Protein AF-A0A8A0RJR4-F1 (afdb_monomer)

Structure (mmCIF, N/CA/C/O backbone):
data_AF-A0A8A0RJR4-F1
#
_entry.id   AF-A0A8A0RJR4-F1
#
loop_
_atom_site.group_PDB
_atom_site.id
_atom_site.type_symbol
_atom_site.label_atom_id
_atom_site.label_alt_id
_atom_site.label_comp_id
_atom_site.label_asym_id
_atom_site.label_entity_id
_atom_site.label_seq_id
_atom_site.pdbx_PDB_ins_code
_atom_site.Cartn_x
_atom_site.Cartn_y
_atom_site.Cartn_z
_atom_site.occupancy
_atom_site.B_iso_or_equiv
_atom_site.auth_seq_id
_atom_site.auth_comp_id
_atom_site.auth_asym_id
_atom_site.auth_atom_id
_atom_site.pdbx_PDB_model_num
ATOM 1 N N . MET A 1 1 ? -10.366 -1.446 20.196 1.00 85.94 1 MET A N 1
ATOM 2 C CA . MET A 1 1 ? -10.455 0.026 20.303 1.00 85.94 1 MET A CA 1
ATOM 3 C C . MET A 1 1 ? -11.854 0.436 19.893 1.00 85.94 1 MET A C 1
ATOM 5 O O . MET A 1 1 ? -12.439 -0.265 19.073 1.00 85.94 1 MET A O 1
ATOM 9 N N . ASP A 1 2 ? -12.408 1.501 20.466 1.00 91.00 2 ASP A N 1
ATOM 10 C CA . ASP A 1 2 ? -13.622 2.090 19.891 1.00 91.00 2 ASP A CA 1
ATOM 11 C C . ASP A 1 2 ? -13.297 2.845 18.586 1.00 91.00 2 ASP A C 1
ATOM 13 O O . ASP A 1 2 ? -12.133 3.066 18.241 1.00 91.00 2 ASP A O 1
ATOM 17 N N . PHE A 1 3 ? -14.334 3.228 17.840 1.00 88.94 3 PHE A N 1
ATOM 18 C CA . PHE A 1 3 ? -14.175 3.889 16.543 1.00 88.94 3 PHE A CA 1
ATOM 19 C C . PHE A 1 3 ? -13.448 5.242 16.645 1.00 88.94 3 PHE A C 1
ATOM 21 O O . PHE A 1 3 ? -12.680 5.595 15.754 1.00 88.94 3 PHE A O 1
ATOM 28 N N . GLY A 1 4 ? -13.665 6.004 17.722 1.00 92.00 4 GLY A N 1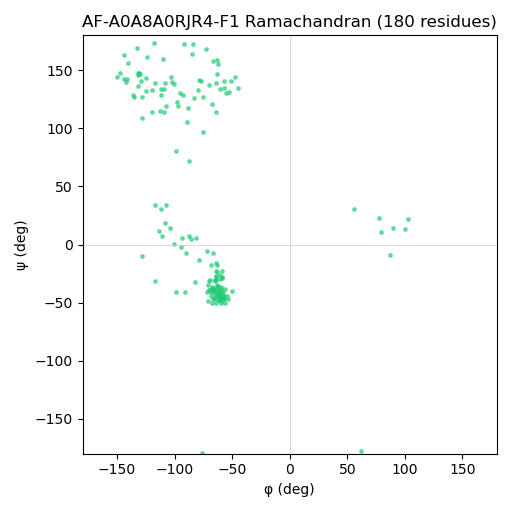
ATOM 29 C CA . GLY A 1 4 ? -13.006 7.297 17.927 1.00 92.00 4 GLY A CA 1
ATOM 30 C C . GLY A 1 4 ? -11.508 7.128 18.172 1.00 92.00 4 GLY A C 1
ATOM 31 O O . GLY A 1 4 ? -10.696 7.799 17.536 1.00 92.00 4 GLY A O 1
ATOM 32 N N . GLN A 1 5 ? -11.147 6.157 19.011 1.00 93.75 5 GLN A N 1
ATOM 33 C CA . GLN A 1 5 ? -9.762 5.769 19.261 1.00 93.75 5 GLN A CA 1
ATOM 34 C C . GLN A 1 5 ? -9.069 5.292 17.981 1.00 93.75 5 GLN A C 1
ATOM 36 O O . GLN A 1 5 ? -7.949 5.714 17.712 1.00 93.75 5 GLN A O 1
ATOM 41 N N . GLN A 1 6 ? -9.727 4.468 17.156 1.00 93.25 6 GLN A N 1
ATOM 42 C CA . GLN A 1 6 ? -9.162 4.026 15.873 1.00 93.25 6 GLN A CA 1
ATOM 43 C C . GLN A 1 6 ? -8.794 5.215 14.971 1.00 93.25 6 GLN A C 1
ATOM 45 O O . GLN A 1 6 ? -7.702 5.241 14.406 1.00 93.25 6 GLN A O 1
ATOM 50 N N . ILE A 1 7 ? -9.669 6.220 14.862 1.00 95.88 7 ILE A N 1
ATOM 51 C CA . ILE A 1 7 ? -9.397 7.426 14.066 1.00 95.88 7 ILE A CA 1
ATOM 52 C C . ILE A 1 7 ? -8.209 8.217 14.628 1.00 95.88 7 ILE A C 1
ATOM 54 O O . ILE A 1 7 ? -7.344 8.638 13.861 1.00 95.88 7 ILE A O 1
ATOM 58 N N . GLU A 1 8 ? -8.137 8.399 15.949 1.00 97.31 8 GLU A N 1
ATOM 59 C CA . GLU A 1 8 ? -7.028 9.112 16.596 1.00 97.31 8 GLU A CA 1
ATOM 60 C C . GLU A 1 8 ? -5.683 8.410 16.350 1.00 97.31 8 GLU A C 1
ATOM 62 O O . GLU A 1 8 ? -4.705 9.041 15.943 1.00 97.31 8 GLU A O 1
ATOM 67 N N . GLN A 1 9 ? -5.635 7.08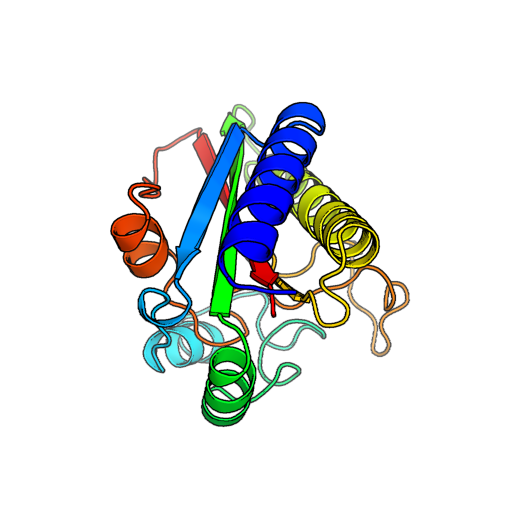8 16.543 1.00 97.88 9 GLN A N 1
ATOM 68 C CA . GLN A 1 9 ? -4.421 6.302 16.322 1.00 97.88 9 GLN A CA 1
ATOM 69 C C . GLN A 1 9 ? -4.021 6.274 14.843 1.00 97.88 9 GLN A C 1
ATOM 71 O O . GLN A 1 9 ? -2.838 6.376 14.517 1.00 97.88 9 GLN A O 1
ATOM 76 N N . ALA A 1 10 ? -4.992 6.209 13.928 1.00 97.88 10 ALA A N 1
ATOM 77 C CA . ALA A 1 10 ? -4.718 6.337 12.503 1.00 97.88 10 ALA A CA 1
ATOM 78 C C . ALA A 1 10 ? -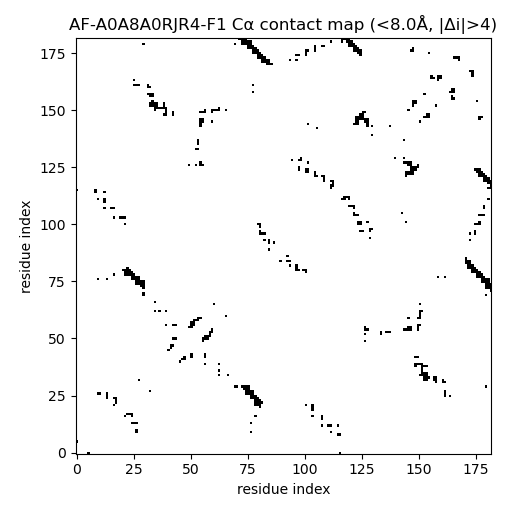4.144 7.722 12.148 1.00 97.88 10 ALA A C 1
ATOM 80 O O . ALA A 1 10 ? -3.267 7.812 11.289 1.00 97.88 10 ALA A O 1
ATOM 81 N N . GLY A 1 11 ? -4.574 8.786 12.837 1.00 98.25 11 GLY A N 1
ATOM 82 C CA . GLY A 1 11 ? -3.986 10.125 12.730 1.00 98.25 11 GLY A CA 1
ATOM 83 C C . GLY A 1 11 ? -2.501 10.145 13.102 1.00 98.25 11 GLY A C 1
ATOM 84 O O . GLY A 1 11 ? -1.675 10.563 12.293 1.00 98.25 11 GLY A O 1
ATOM 85 N N . LYS A 1 12 ? -2.143 9.582 14.262 1.00 98.56 12 LYS A N 1
ATOM 86 C CA . LYS A 1 12 ? -0.737 9.452 14.702 1.00 98.56 12 LYS A CA 1
ATOM 87 C C . LYS A 1 12 ? 0.108 8.640 13.722 1.00 98.56 12 LYS A C 1
ATOM 89 O O . LYS A 1 12 ? 1.276 8.941 13.489 1.00 98.56 12 LYS A O 1
ATOM 94 N N . LEU A 1 13 ? -0.477 7.603 13.122 1.00 98.75 13 LEU A N 1
ATOM 95 C CA . LEU A 1 13 ? 0.203 6.805 12.106 1.00 98.75 13 LEU A CA 1
ATOM 96 C C . LEU A 1 13 ? 0.451 7.599 10.814 1.00 98.75 13 LEU A C 1
ATOM 98 O O . LEU A 1 13 ? 1.511 7.458 10.207 1.00 98.75 13 LEU A O 1
ATOM 102 N N . ILE A 1 14 ? -0.495 8.444 10.395 1.00 98.81 14 ILE A N 1
ATOM 103 C CA . ILE A 1 14 ? -0.310 9.349 9.251 1.00 98.81 14 ILE A CA 1
ATOM 104 C C . ILE A 1 14 ? 0.844 10.318 9.522 1.00 98.81 14 ILE A C 1
ATOM 106 O O . ILE A 1 14 ? 1.723 10.444 8.671 1.00 98.81 14 ILE A O 1
ATOM 110 N N . GLU A 1 15 ? 0.872 10.952 10.697 1.00 98.75 15 GLU A N 1
ATOM 111 C CA . GLU A 1 15 ? 1.951 11.862 11.109 1.00 98.75 15 GLU A CA 1
ATOM 112 C C . GLU A 1 15 ? 3.313 11.163 11.044 1.00 98.75 15 GLU A C 1
ATOM 114 O O . GLU A 1 15 ? 4.211 11.622 10.336 1.00 98.75 15 GLU A O 1
ATOM 119 N N . PHE A 1 16 ? 3.418 9.978 11.651 1.00 98.81 16 PHE A N 1
ATOM 120 C CA . PHE A 1 16 ? 4.622 9.149 11.600 1.00 98.81 16 PHE A CA 1
ATOM 121 C C . PHE A 1 16 ? 5.083 8.855 10.162 1.00 98.81 16 PHE A C 1
ATOM 123 O O . PHE A 1 16 ? 6.268 8.950 9.847 1.00 98.81 16 PHE A O 1
ATOM 130 N N . LEU A 1 17 ? 4.168 8.499 9.253 1.00 98.81 17 LEU A N 1
ATOM 131 C CA . LEU A 1 17 ? 4.524 8.199 7.862 1.00 98.81 17 LEU A CA 1
ATOM 132 C C . LEU A 1 17 ? 5.057 9.430 7.119 1.00 98.81 17 LEU A C 1
ATOM 134 O O . LEU A 1 17 ? 5.996 9.303 6.327 1.00 98.81 17 LEU A O 1
ATOM 138 N N . ILE A 1 18 ? 4.474 10.606 7.366 1.00 98.75 18 ILE A N 1
ATOM 139 C CA . ILE A 1 18 ? 4.936 11.875 6.790 1.00 98.75 18 ILE A CA 1
ATOM 140 C C . ILE A 1 18 ? 6.329 12.227 7.322 1.00 98.75 18 ILE A C 1
ATOM 142 O O . ILE A 1 18 ? 7.219 12.516 6.522 1.00 98.75 18 ILE A O 1
ATOM 146 N N . GLU A 1 19 ? 6.556 12.118 8.633 1.00 98.50 19 GLU A N 1
ATOM 147 C CA . GLU A 1 19 ? 7.868 12.342 9.262 1.00 98.50 19 GLU A CA 1
ATOM 148 C C . GLU A 1 19 ? 8.945 11.394 8.721 1.00 98.50 19 GLU A C 1
ATOM 150 O O . GLU A 1 19 ? 10.076 11.799 8.453 1.00 98.50 19 GLU A O 1
ATOM 155 N N . MET A 1 20 ? 8.577 10.136 8.468 1.00 98.19 20 MET A N 1
ATOM 156 C CA . MET A 1 20 ? 9.454 9.137 7.854 1.00 98.19 20 MET A CA 1
ATOM 157 C C . MET A 1 20 ? 9.717 9.385 6.356 1.00 98.19 20 MET A C 1
ATOM 159 O O . MET A 1 20 ? 10.540 8.696 5.742 1.00 98.19 20 MET A O 1
ATOM 163 N N . GLY A 1 21 ? 9.054 10.374 5.752 1.00 97.88 21 GLY A N 1
ATOM 164 C CA . GLY A 1 21 ? 9.326 10.852 4.401 1.00 97.88 21 GLY A CA 1
ATOM 165 C C . GLY A 1 21 ? 8.343 10.382 3.330 1.00 97.88 21 GLY A C 1
ATOM 166 O O . GLY A 1 21 ? 8.715 10.383 2.147 1.00 97.88 21 GLY A O 1
ATOM 167 N N . ALA A 1 22 ? 7.124 9.978 3.704 1.00 98.50 22 ALA A N 1
ATOM 168 C CA . ALA A 1 22 ? 6.011 9.898 2.761 1.00 98.50 22 ALA A CA 1
ATOM 169 C C . ALA A 1 22 ? 5.676 11.304 2.236 1.00 98.50 22 ALA A C 1
ATOM 171 O O . ALA A 1 22 ? 5.668 12.278 2.981 1.00 98.50 22 ALA A O 1
ATOM 172 N N . TRP A 1 23 ? 5.384 11.423 0.941 1.00 98.38 23 TRP A N 1
ATOM 173 C CA . TRP A 1 23 ? 4.967 12.699 0.355 1.00 98.38 23 TRP A CA 1
ATOM 174 C C . TRP A 1 23 ? 3.553 13.077 0.801 1.00 98.38 23 TRP A C 1
ATOM 176 O O . TRP A 1 23 ? 3.269 14.239 1.078 1.00 98.38 23 TRP A O 1
ATOM 186 N N . ARG A 1 24 ? 2.660 12.086 0.846 1.00 98.06 24 ARG A N 1
ATOM 187 C CA . ARG A 1 24 ? 1.274 12.222 1.298 1.00 98.06 24 ARG A CA 1
ATOM 188 C C . ARG A 1 24 ? 0.844 10.923 1.962 1.00 98.06 24 ARG A C 1
ATOM 190 O O . ARG A 1 24 ? 1.246 9.852 1.511 1.00 98.06 24 ARG A O 1
ATOM 197 N N . ALA A 1 25 ? -0.018 11.021 2.961 1.00 98.56 25 ALA A N 1
ATOM 198 C CA . ALA A 1 25 ? -0.722 9.891 3.543 1.00 98.56 25 ALA A CA 1
ATOM 199 C C . ALA A 1 25 ? -2.137 10.331 3.939 1.00 98.56 25 ALA A C 1
ATOM 201 O O . ALA A 1 25 ? -2.329 11.472 4.361 1.00 98.56 25 ALA A O 1
ATOM 202 N N . LYS A 1 26 ? -3.136 9.464 3.755 1.00 98.44 26 LYS A N 1
ATOM 203 C CA . LYS A 1 26 ? -4.531 9.763 4.096 1.00 98.44 26 LYS A CA 1
ATOM 204 C C . LYS A 1 26 ? -5.288 8.504 4.486 1.00 98.44 26 LYS A C 1
ATOM 206 O O . LYS A 1 26 ? -5.094 7.437 3.905 1.00 98.44 26 LYS A O 1
ATOM 211 N N . LEU A 1 27 ? -6.192 8.672 5.443 1.00 98.31 27 LEU A N 1
ATOM 212 C CA . LEU A 1 27 ? -7.149 7.652 5.835 1.00 98.31 27 LEU A CA 1
ATOM 213 C C . LEU A 1 27 ? -8.196 7.435 4.731 1.00 98.31 27 LEU A C 1
ATOM 215 O O . LEU A 1 27 ? -8.736 8.392 4.175 1.00 98.31 27 LEU A O 1
ATOM 219 N N . ILE A 1 28 ? -8.523 6.177 4.465 1.00 98.25 28 ILE A N 1
ATOM 220 C CA . ILE A 1 28 ? -9.610 5.740 3.588 1.00 98.25 28 ILE A CA 1
ATOM 221 C C . ILE A 1 28 ? -10.437 4.673 4.321 1.00 98.25 28 ILE A C 1
ATOM 223 O O . ILE A 1 28 ? -9.897 3.880 5.093 1.00 98.25 28 ILE A O 1
ATOM 227 N N . LYS A 1 29 ? -11.754 4.630 4.097 1.00 97.62 29 LYS A N 1
ATOM 228 C CA . LYS A 1 29 ? -12.577 3.501 4.558 1.00 97.62 29 LYS A CA 1
ATOM 229 C C . LYS A 1 29 ? -12.404 2.334 3.596 1.00 97.62 29 LYS A C 1
ATOM 231 O O . LYS A 1 29 ? -12.396 2.530 2.385 1.00 97.62 29 LYS A O 1
ATOM 236 N N . THR A 1 30 ? -12.347 1.110 4.099 1.00 97.38 30 THR A N 1
ATOM 237 C CA . THR A 1 30 ? -12.112 -0.068 3.242 1.00 97.38 30 THR A CA 1
ATOM 238 C C . THR A 1 30 ? -13.181 -0.273 2.173 1.00 97.38 30 THR A C 1
ATOM 240 O O . THR A 1 30 ? -12.864 -0.716 1.075 1.00 97.38 30 THR A O 1
ATOM 243 N N . ARG A 1 31 ? -14.425 0.148 2.434 1.00 97.25 31 ARG A N 1
ATOM 244 C CA . ARG A 1 31 ? -15.517 0.165 1.442 1.00 97.25 31 ARG A CA 1
ATOM 245 C C . ARG A 1 31 ? -15.233 1.020 0.199 1.00 97.25 31 ARG A C 1
ATOM 247 O O . ARG A 1 31 ? -15.872 0.820 -0.827 1.00 97.25 31 ARG A O 1
ATOM 254 N N . ASP A 1 32 ? -14.320 1.984 0.310 1.00 98.31 32 ASP A N 1
ATOM 255 C CA . ASP A 1 32 ? -13.944 2.897 -0.770 1.00 98.31 32 ASP A CA 1
ATOM 256 C C . ASP A 1 32 ? -12.708 2.379 -1.547 1.00 98.31 32 ASP A C 1
ATOM 258 O O . ASP A 1 32 ? -12.304 2.989 -2.542 1.00 98.31 32 ASP A O 1
ATOM 262 N N . ILE A 1 33 ? -12.130 1.238 -1.136 1.00 98.62 33 ILE A N 1
ATOM 263 C CA . ILE A 1 33 ? -11.071 0.513 -1.852 1.00 98.62 33 ILE A CA 1
ATOM 264 C C . ILE A 1 33 ? -11.706 -0.379 -2.917 1.00 98.62 33 ILE A C 1
ATOM 266 O O . ILE A 1 33 ? -12.568 -1.209 -2.631 1.00 98.62 33 ILE A O 1
ATOM 270 N N . ILE A 1 34 ? -11.258 -0.227 -4.160 1.00 98.44 34 ILE A N 1
ATOM 271 C CA . ILE A 1 34 ? -11.840 -0.931 -5.300 1.00 98.44 34 ILE A CA 1
ATOM 272 C C . ILE A 1 34 ? -11.019 -2.172 -5.619 1.00 98.44 34 ILE A C 1
ATOM 274 O O . ILE A 1 34 ? -9.849 -2.061 -5.973 1.00 98.44 34 ILE A O 1
ATOM 278 N N . VAL A 1 35 ? -11.653 -3.342 -5.543 1.00 98.38 35 VAL A N 1
ATOM 279 C CA . VAL A 1 35 ? -11.073 -4.624 -5.965 1.00 98.38 35 VAL A CA 1
ATOM 280 C C . VAL A 1 35 ? -11.733 -5.076 -7.265 1.00 98.38 35 VAL A C 1
ATOM 282 O O . VAL A 1 35 ? -12.944 -5.308 -7.291 1.00 98.38 35 VAL A O 1
ATOM 285 N N . ASP A 1 36 ? -10.939 -5.226 -8.323 1.00 97.94 36 ASP A N 1
ATOM 286 C CA . ASP A 1 36 ? -11.399 -5.478 -9.689 1.00 97.94 36 ASP A CA 1
ATOM 287 C C . ASP A 1 36 ? -10.570 -6.584 -10.365 1.00 97.94 36 ASP A C 1
ATOM 289 O O . ASP A 1 36 ? -9.340 -6.536 -10.439 1.00 97.94 36 ASP A O 1
ATOM 293 N N . GLU A 1 37 ? -11.254 -7.594 -10.893 1.00 96.62 37 GLU A N 1
ATOM 294 C CA . GLU A 1 37 ? -10.668 -8.759 -11.555 1.00 96.62 37 GLU A CA 1
ATOM 295 C C . GLU A 1 37 ? -9.809 -8.383 -12.761 1.00 96.62 37 GLU A C 1
ATOM 297 O O . GLU A 1 37 ? -8.839 -9.082 -13.078 1.00 96.62 37 GLU A O 1
ATOM 302 N N . ARG A 1 38 ? -10.115 -7.254 -13.411 1.00 96.81 38 ARG A N 1
ATOM 303 C CA . ARG A 1 38 ? -9.357 -6.766 -14.566 1.00 96.81 38 ARG A CA 1
ATOM 304 C C . ARG A 1 38 ? -7.921 -6.416 -14.194 1.00 96.81 38 ARG A C 1
ATOM 306 O O . ARG A 1 38 ? -7.042 -6.571 -15.036 1.00 96.81 38 ARG A O 1
ATOM 313 N N . VAL A 1 39 ? -7.650 -6.042 -12.942 1.00 96.31 39 VAL A N 1
ATOM 314 C CA . VAL A 1 39 ? -6.281 -5.798 -12.457 1.00 96.31 39 VAL A CA 1
ATOM 315 C C . VAL A 1 39 ? -5.463 -7.089 -12.505 1.00 96.31 39 VAL A C 1
ATOM 317 O O . VAL A 1 39 ? -4.361 -7.121 -13.053 1.00 96.31 39 VAL A O 1
ATOM 320 N N . ARG A 1 40 ? -6.028 -8.202 -12.019 1.00 94.38 40 ARG A N 1
ATOM 321 C CA . ARG A 1 40 ? -5.367 -9.514 -12.096 1.00 94.38 40 ARG A CA 1
ATOM 322 C C . ARG A 1 40 ? -5.241 -9.996 -13.535 1.00 94.38 40 ARG A C 1
ATOM 324 O O . ARG A 1 40 ? -4.210 -10.572 -13.882 1.00 94.38 40 ARG A O 1
ATOM 331 N N . PHE A 1 41 ? -6.257 -9.750 -14.364 1.00 95.38 41 PHE A N 1
ATOM 332 C CA . PHE A 1 41 ? -6.194 -10.053 -15.791 1.00 95.38 41 PHE A CA 1
ATOM 333 C C . PHE A 1 41 ? -5.017 -9.329 -16.456 1.00 95.38 41 PHE A C 1
ATOM 335 O O . PHE A 1 41 ? -4.245 -9.973 -17.164 1.00 95.38 41 PHE A O 1
ATOM 342 N N . GLN A 1 42 ? -4.823 -8.038 -16.166 1.00 94.00 42 GLN A N 1
ATOM 343 C CA . GLN A 1 42 ? -3.693 -7.264 -16.680 1.00 94.00 42 GLN A CA 1
ATOM 344 C C . GLN A 1 42 ? -2.345 -7.821 -16.214 1.00 94.00 42 GLN A C 1
ATOM 346 O O . GLN A 1 42 ? -1.439 -7.982 -17.033 1.00 94.00 42 GLN A O 1
ATOM 351 N N . CYS A 1 43 ? -2.217 -8.179 -14.932 1.00 93.56 43 CYS A N 1
ATOM 352 C CA . CYS A 1 43 ? -1.001 -8.819 -14.428 1.00 93.56 43 CYS A CA 1
ATOM 353 C C . CYS A 1 43 ? -0.684 -10.125 -15.170 1.00 93.56 43 CYS A C 1
ATOM 355 O O . CYS A 1 43 ? 0.467 -10.353 -15.516 1.00 93.56 43 CYS A O 1
ATOM 357 N N . ALA A 1 44 ? -1.680 -10.980 -15.405 1.00 94.25 44 ALA A N 1
ATOM 358 C CA . ALA A 1 44 ? -1.462 -12.307 -15.981 1.00 94.25 44 ALA A CA 1
ATOM 359 C C . ALA A 1 44 ? -1.332 -12.313 -17.513 1.00 94.25 44 ALA A C 1
ATOM 361 O O . ALA A 1 44 ? -0.603 -13.138 -18.055 1.00 94.25 44 ALA A O 1
ATOM 362 N N . HIS A 1 45 ? -2.021 -11.409 -18.213 1.00 94.69 45 HIS A N 1
ATOM 363 C CA . HIS A 1 45 ? -2.212 -11.517 -19.664 1.00 94.69 45 HIS A CA 1
ATOM 364 C C . HIS A 1 45 ? -1.839 -10.255 -20.449 1.00 94.69 45 HIS A C 1
ATOM 366 O O . HIS A 1 45 ? -1.779 -10.304 -21.673 1.00 94.69 45 HIS A O 1
ATOM 372 N N . SER A 1 46 ? -1.568 -9.121 -19.793 1.00 92.69 46 SER A N 1
ATOM 373 C CA . SER A 1 46 ? -1.250 -7.850 -20.472 1.00 92.69 46 SER A CA 1
ATOM 374 C C . SER A 1 46 ? 0.227 -7.456 -20.361 1.00 92.69 46 SER A C 1
ATOM 376 O O . SER A 1 46 ? 0.557 -6.276 -20.298 1.00 92.69 46 SER A O 1
ATOM 378 N N . GLY A 1 47 ? 1.127 -8.446 -20.355 1.00 81.75 47 GLY A N 1
ATOM 379 C CA . GLY A 1 47 ? 2.570 -8.217 -20.504 1.00 81.75 47 GLY A CA 1
ATOM 380 C C . GLY A 1 47 ? 3.290 -7.705 -19.253 1.00 81.75 47 GLY A C 1
ATOM 381 O O . GLY A 1 47 ? 4.355 -7.094 -19.367 1.00 81.75 47 GLY A O 1
ATOM 382 N N . CYS A 1 48 ? 2.746 -7.935 -18.052 1.00 93.06 48 CYS A N 1
ATOM 383 C CA . CYS A 1 48 ? 3.461 -7.617 -16.817 1.00 93.06 48 CYS A CA 1
ATOM 384 C C . CYS A 1 48 ? 4.726 -8.480 -16.692 1.00 93.06 48 CYS A C 1
ATOM 386 O O . CYS A 1 48 ? 4.654 -9.693 -16.510 1.00 93.06 48 CYS A O 1
ATOM 388 N N . ARG A 1 49 ? 5.896 -7.836 -16.740 1.00 91.56 49 ARG A N 1
ATOM 389 C CA . ARG A 1 49 ? 7.211 -8.502 -16.677 1.00 91.56 49 ARG A CA 1
ATOM 390 C C . ARG A 1 49 ? 7.522 -9.140 -15.320 1.00 91.56 49 ARG A C 1
ATOM 392 O O . ARG A 1 49 ? 8.426 -9.959 -15.226 1.00 91.56 49 ARG A O 1
ATOM 399 N N . ASP A 1 50 ? 6.798 -8.740 -14.277 1.00 93.50 50 ASP A N 1
ATOM 400 C CA . ASP A 1 50 ? 7.012 -9.193 -12.901 1.00 93.50 50 ASP A CA 1
ATOM 401 C C . ASP A 1 50 ? 6.019 -10.292 -12.463 1.00 93.50 50 ASP A C 1
ATOM 403 O O . ASP A 1 50 ? 6.078 -10.756 -11.320 1.00 93.50 50 ASP A O 1
ATOM 407 N N . TYR A 1 51 ? 5.104 -10.715 -13.346 1.00 94.88 51 TYR A N 1
ATOM 408 C CA . TYR A 1 51 ? 4.200 -11.834 -13.078 1.00 94.88 51 TYR A CA 1
ATOM 409 C C . TYR A 1 51 ? 4.991 -13.108 -12.740 1.00 94.88 51 TYR A C 1
ATOM 411 O O . TYR A 1 51 ? 6.040 -13.376 -13.319 1.00 94.88 51 TYR A O 1
ATOM 419 N N . GLY A 1 52 ? 4.501 -13.894 -11.781 1.00 94.19 52 GLY A N 1
ATOM 420 C CA . GLY A 1 52 ? 5.149 -15.123 -11.319 1.00 94.19 52 GLY A CA 1
ATOM 421 C C . GLY A 1 52 ? 6.187 -14.935 -10.209 1.00 94.19 52 GLY A C 1
ATOM 422 O O . GLY A 1 52 ? 6.604 -15.924 -9.609 1.00 94.19 52 GLY A O 1
ATOM 423 N N . LYS A 1 53 ? 6.574 -13.699 -9.857 1.00 94.81 53 LYS A N 1
ATOM 424 C CA . LYS A 1 53 ? 7.419 -13.449 -8.672 1.00 94.81 53 LYS A CA 1
ATOM 425 C C . LYS A 1 53 ? 6.713 -13.868 -7.378 1.00 94.81 53 LYS A C 1
ATOM 427 O O . LYS A 1 53 ? 5.488 -13.919 -7.310 1.00 94.81 53 LYS A O 1
ATOM 432 N N . LEU A 1 54 ? 7.480 -14.107 -6.312 1.00 96.00 54 LEU A N 1
ATOM 433 C CA . LEU A 1 54 ? 6.953 -14.628 -5.039 1.00 96.00 54 LEU A CA 1
ATOM 434 C C . LEU A 1 54 ? 5.901 -13.735 -4.357 1.00 96.00 54 LEU A C 1
ATOM 436 O O . LEU A 1 54 ? 5.078 -14.243 -3.610 1.00 96.00 54 LEU A O 1
ATOM 440 N N . MET A 1 55 ? 5.930 -12.421 -4.600 1.00 96.38 55 MET A N 1
ATOM 441 C CA . MET A 1 55 ? 4.940 -11.456 -4.089 1.00 96.38 55 MET A CA 1
ATOM 442 C C . MET A 1 55 ? 4.006 -10.930 -5.189 1.00 96.38 55 MET A C 1
ATOM 444 O O . MET A 1 55 ? 3.370 -9.887 -5.038 1.00 96.38 55 MET A O 1
ATOM 448 N N . CYS A 1 56 ? 3.938 -11.643 -6.311 1.00 95.94 56 CYS A N 1
ATOM 449 C CA . CYS A 1 56 ? 3.076 -11.342 -7.442 1.00 95.94 56 CYS A CA 1
ATOM 450 C C . CYS A 1 56 ? 2.184 -12.554 -7.758 1.00 95.94 56 CYS A C 1
ATOM 452 O O . CYS A 1 56 ? 2.494 -13.680 -7.362 1.00 95.94 56 CYS A O 1
ATOM 454 N N . PRO A 1 57 ? 1.078 -12.354 -8.490 1.00 95.69 57 PRO A N 1
ATOM 455 C CA . PRO A 1 57 ? 0.262 -13.450 -8.998 1.00 95.69 57 PRO A CA 1
ATOM 456 C C . PRO A 1 57 ? 1.110 -14.492 -9.752 1.00 95.69 57 PRO A C 1
ATOM 458 O O . PRO A 1 57 ? 2.007 -14.078 -10.486 1.00 95.69 57 PRO A O 1
ATOM 461 N N . PRO A 1 58 ? 0.839 -15.806 -9.618 1.00 94.94 58 PRO A N 1
ATOM 462 C CA . PRO A 1 58 ? -0.224 -16.439 -8.828 1.00 94.94 58 PRO A CA 1
ATOM 463 C C . PRO A 1 58 ? 0.156 -16.731 -7.360 1.00 94.94 58 PRO A C 1
ATOM 465 O O . PRO A 1 58 ? -0.622 -17.358 -6.655 1.00 94.94 58 PRO A O 1
ATOM 468 N N . ASN A 1 59 ? 1.317 -16.273 -6.881 1.00 95.88 59 ASN A N 1
ATOM 469 C CA . ASN A 1 59 ? 1.837 -16.574 -5.536 1.00 95.88 59 ASN A CA 1
ATOM 470 C C . ASN A 1 59 ? 1.247 -15.693 -4.418 1.00 95.88 59 ASN A C 1
ATOM 472 O O . ASN A 1 59 ? 1.690 -15.746 -3.272 1.00 95.88 59 ASN A O 1
ATOM 476 N N . THR A 1 60 ? 0.266 -14.859 -4.749 1.00 95.81 60 THR A N 1
ATOM 477 C CA . THR A 1 60 ? -0.491 -14.015 -3.819 1.00 95.81 60 THR A CA 1
ATOM 478 C C . THR A 1 60 ? -1.922 -14.527 -3.690 1.00 95.81 60 THR A C 1
ATOM 480 O O . THR A 1 60 ? -2.389 -15.205 -4.613 1.00 95.81 60 THR A O 1
ATOM 483 N N . PRO A 1 61 ? -2.648 -14.175 -2.607 1.00 95.62 61 PRO A N 1
ATOM 484 C CA . PRO A 1 61 ? -4.038 -14.583 -2.427 1.00 95.62 61 PRO A CA 1
ATOM 485 C C . PRO A 1 61 ? -4.885 -14.357 -3.679 1.00 95.62 61 PRO A C 1
ATOM 487 O O . PRO A 1 61 ? -4.696 -13.376 -4.417 1.00 95.62 61 PRO A O 1
ATOM 490 N N . ALA A 1 62 ? -5.830 -15.264 -3.917 1.00 95.56 62 ALA A N 1
ATOM 491 C CA . ALA A 1 62 ? -6.823 -15.076 -4.966 1.00 95.56 62 ALA A CA 1
ATOM 492 C C . ALA A 1 62 ? -7.671 -13.830 -4.664 1.00 95.56 62 ALA A C 1
ATOM 494 O O . ALA A 1 62 ? -7.822 -13.432 -3.510 1.00 95.56 62 ALA A O 1
ATOM 495 N N . ILE A 1 63 ? -8.255 -13.209 -5.691 1.00 96.44 63 ILE A N 1
ATOM 496 C CA . ILE A 1 63 ? -9.030 -11.971 -5.506 1.00 96.44 63 ILE A CA 1
ATOM 497 C C . ILE A 1 63 ? -10.196 -12.180 -4.530 1.00 96.44 63 ILE A C 1
ATOM 499 O O . ILE A 1 63 ? -10.399 -11.366 -3.633 1.00 96.44 63 ILE A O 1
ATOM 503 N N . ASP A 1 64 ? -10.923 -13.292 -4.642 1.00 96.81 64 ASP A N 1
ATOM 504 C CA . ASP A 1 64 ? -12.056 -13.580 -3.754 1.00 96.81 64 ASP A CA 1
ATOM 505 C C . ASP A 1 64 ? -11.633 -13.883 -2.316 1.00 96.81 64 ASP A C 1
ATOM 507 O O . ASP A 1 64 ? -12.358 -13.576 -1.369 1.00 96.81 64 ASP A O 1
ATOM 511 N N . GLU A 1 65 ? -10.447 -14.460 -2.134 1.00 97.75 65 GLU A N 1
ATOM 512 C CA . GLU A 1 65 ? -9.847 -14.622 -0.813 1.00 97.75 65 GLU A CA 1
ATOM 513 C C . GLU A 1 65 ? -9.487 -13.253 -0.231 1.00 97.75 65 GLU A C 1
ATOM 515 O O . GLU A 1 65 ? -9.873 -12.933 0.895 1.00 97.75 65 GLU A O 1
ATOM 520 N N . PHE A 1 66 ? -8.839 -12.401 -1.028 1.00 97.88 66 PHE A N 1
ATOM 521 C CA . PHE A 1 66 ? -8.472 -11.062 -0.598 1.00 97.88 66 PHE A CA 1
ATOM 522 C C . PHE A 1 66 ? -9.693 -10.192 -0.276 1.00 97.88 66 PHE A C 1
ATOM 524 O O . PHE A 1 66 ? -9.660 -9.465 0.709 1.00 97.88 66 PHE A O 1
ATOM 531 N N . ARG A 1 67 ? -10.809 -10.305 -1.010 1.00 97.94 67 ARG A N 1
ATOM 532 C CA . ARG A 1 67 ? -12.066 -9.606 -0.672 1.00 97.94 67 ARG A CA 1
ATOM 533 C C . ARG A 1 67 ? -12.574 -9.957 0.725 1.00 97.94 67 ARG A C 1
ATOM 535 O O . ARG A 1 67 ? -13.016 -9.071 1.454 1.00 97.94 67 ARG A O 1
ATOM 542 N N . LYS A 1 68 ? -12.490 -11.233 1.118 1.00 98.00 68 LYS A N 1
ATOM 543 C CA . LYS A 1 68 ? -12.885 -11.684 2.464 1.00 98.00 68 LYS A CA 1
ATOM 544 C C . LYS A 1 68 ? -11.968 -11.103 3.533 1.00 98.00 68 LYS A C 1
ATOM 546 O O . LYS A 1 68 ? -12.460 -10.686 4.575 1.00 98.00 68 LYS A O 1
ATOM 551 N N . VAL A 1 69 ? -10.662 -11.074 3.264 1.00 97.50 69 VAL A N 1
ATOM 552 C CA . VAL A 1 69 ? -9.659 -10.476 4.154 1.00 97.50 69 VAL A CA 1
ATOM 553 C C . VAL A 1 69 ? -9.895 -8.971 4.285 1.00 97.50 69 VAL A C 1
ATOM 555 O O . VAL A 1 69 ? -10.043 -8.483 5.398 1.00 97.50 69 VAL A O 1
ATOM 558 N N . LEU A 1 70 ? -10.038 -8.251 3.169 1.00 98.25 70 LEU A N 1
ATOM 559 C CA . LEU A 1 70 ? -10.312 -6.813 3.131 1.00 98.25 70 LEU A CA 1
ATOM 560 C C . LEU A 1 70 ? -11.580 -6.445 3.916 1.00 98.25 70 LEU A C 1
ATOM 562 O O . LEU A 1 70 ? -11.587 -5.449 4.632 1.00 98.25 70 LEU A O 1
ATOM 566 N N . GLY A 1 71 ? -12.624 -7.277 3.845 1.00 97.62 71 GLY A N 1
ATOM 567 C CA . GLY A 1 71 ? -13.867 -7.095 4.601 1.00 97.62 71 GLY A CA 1
ATOM 568 C C . GLY A 1 71 ? -13.738 -7.247 6.123 1.00 97.62 71 GLY A C 1
ATOM 569 O O . GLY A 1 71 ? -14.706 -6.983 6.833 1.00 97.62 71 GLY A O 1
ATOM 570 N N . ARG A 1 72 ? -12.578 -7.675 6.640 1.00 97.38 72 ARG A N 1
ATOM 571 C CA . ARG A 1 72 ? -12.274 -7.699 8.083 1.00 97.38 72 ARG A CA 1
ATOM 572 C C . ARG A 1 72 ? -11.633 -6.412 8.592 1.00 97.38 72 ARG A C 1
ATOM 574 O O . ARG A 1 72 ? -11.491 -6.274 9.798 1.00 97.38 72 ARG A O 1
ATOM 581 N N . TYR A 1 73 ? -11.277 -5.496 7.697 1.00 97.56 73 TYR A N 1
ATOM 582 C CA . TYR A 1 73 ? -10.661 -4.222 8.038 1.00 97.56 73 TYR A CA 1
ATOM 583 C C . TYR A 1 73 ? -11.675 -3.084 7.953 1.00 97.56 73 TYR A C 1
ATOM 585 O O . TYR A 1 73 ? -12.521 -3.048 7.052 1.00 97.56 73 TYR A O 1
ATOM 593 N N . THR A 1 74 ? -11.554 -2.114 8.854 1.00 94.62 74 THR A N 1
ATOM 594 C CA . THR A 1 74 ? -12.441 -0.941 8.894 1.00 94.62 74 THR A CA 1
ATOM 595 C C . THR A 1 74 ? -11.873 0.207 8.059 1.00 94.62 74 THR A C 1
ATOM 597 O O . THR A 1 74 ? -12.592 0.882 7.309 1.00 94.62 74 THR A O 1
ATOM 600 N N . PHE A 1 75 ? -10.556 0.402 8.143 1.00 97.31 75 PHE A N 1
ATOM 601 C CA . PHE A 1 75 ? -9.848 1.496 7.490 1.00 97.31 75 PHE A CA 1
ATOM 602 C C . PHE A 1 75 ? -8.597 1.016 6.760 1.00 97.31 75 PHE A C 1
ATOM 604 O O . PHE A 1 75 ? -8.125 -0.106 6.926 1.00 97.31 75 PHE A O 1
ATOM 611 N N . GLY A 1 76 ? -8.028 1.911 5.967 1.00 98.38 76 GLY A N 1
ATOM 612 C CA . GLY A 1 76 ? -6.640 1.830 5.560 1.00 98.38 76 GLY A CA 1
ATOM 613 C C . GLY A 1 76 ? -6.019 3.216 5.454 1.00 98.38 76 GLY A C 1
ATOM 614 O O . GLY A 1 76 ? -6.722 4.222 5.385 1.00 98.38 76 GLY A O 1
ATOM 615 N N . ILE A 1 77 ? -4.695 3.276 5.426 1.00 98.75 77 ILE A N 1
ATOM 616 C CA . ILE A 1 77 ? -3.939 4.486 5.117 1.00 98.75 77 ILE A CA 1
ATOM 617 C C . ILE A 1 77 ? -3.304 4.305 3.751 1.00 98.75 77 ILE A C 1
ATOM 619 O O . ILE A 1 77 ? -2.424 3.461 3.575 1.00 98.75 77 ILE A O 1
ATOM 623 N N . ILE A 1 78 ? -3.741 5.111 2.788 1.00 98.69 78 ILE A N 1
ATOM 624 C CA . ILE A 1 78 ? -3.049 5.251 1.509 1.00 98.69 78 ILE A CA 1
ATOM 625 C C . ILE A 1 78 ? -1.882 6.197 1.734 1.00 98.69 78 ILE A C 1
ATOM 627 O O . ILE A 1 78 ? -2.052 7.267 2.313 1.00 98.69 78 ILE A O 1
ATOM 631 N N . LEU A 1 79 ? -0.706 5.819 1.253 1.00 98.75 79 LEU A N 1
ATOM 632 C CA . LEU A 1 79 ? 0.507 6.623 1.330 1.00 98.75 79 LEU A CA 1
ATOM 633 C C . LEU A 1 79 ? 1.193 6.673 -0.028 1.00 98.75 79 LEU A C 1
ATOM 635 O O . LEU A 1 79 ? 1.138 5.718 -0.801 1.00 98.75 79 LEU A O 1
ATOM 639 N N . GLN A 1 80 ? 1.840 7.796 -0.318 1.00 98.62 80 GLN A N 1
ATOM 640 C CA . GLN A 1 80 ? 2.509 8.035 -1.586 1.00 98.62 80 GLN A CA 1
ATOM 641 C C . GLN A 1 80 ? 3.941 8.505 -1.385 1.00 98.62 80 GLN A C 1
ATOM 643 O O . GLN A 1 80 ? 4.227 9.348 -0.535 1.00 98.62 80 GLN A O 1
ATOM 648 N N . VAL A 1 81 ? 4.830 8.008 -2.237 1.00 98.25 81 VAL A N 1
ATOM 649 C CA . VAL A 1 81 ? 6.180 8.533 -2.430 1.00 98.25 81 VAL A CA 1
ATOM 650 C C . VAL A 1 81 ? 6.249 9.135 -3.822 1.00 98.25 81 VAL A C 1
ATOM 652 O O . VAL A 1 81 ? 5.898 8.483 -4.802 1.00 98.25 81 VAL A O 1
ATOM 655 N N . LYS A 1 82 ? 6.713 10.381 -3.905 1.00 96.88 82 LYS A N 1
ATOM 656 C CA . LYS A 1 82 ? 6.908 11.099 -5.163 1.00 96.88 82 LYS A CA 1
ATOM 657 C C . LYS A 1 82 ? 8.395 11.248 -5.458 1.00 96.88 82 LYS A C 1
ATOM 659 O O . LYS A 1 82 ? 9.175 11.544 -4.553 1.00 96.88 82 LYS A O 1
ATOM 664 N N . GLY A 1 83 ? 8.754 11.068 -6.722 1.00 94.81 83 GLY A N 1
ATOM 665 C CA . GLY A 1 83 ? 10.121 11.167 -7.212 1.00 94.81 83 GLY A CA 1
ATOM 666 C C . GLY A 1 83 ? 10.213 11.852 -8.566 1.00 94.81 83 GLY A C 1
ATOM 667 O O . GLY A 1 83 ? 9.244 11.866 -9.329 1.00 94.81 83 GLY A O 1
ATOM 668 N N . GLU A 1 84 ? 11.380 12.417 -8.854 1.00 94.38 84 GLU A N 1
ATOM 669 C CA . GLU A 1 84 ? 11.737 12.925 -10.178 1.00 94.38 84 GLU A CA 1
ATOM 670 C C . GLU A 1 84 ? 12.661 11.916 -10.848 1.00 94.38 84 GLU A C 1
ATOM 672 O O . GLU A 1 84 ? 13.535 11.359 -10.192 1.00 94.38 84 GLU A O 1
ATOM 677 N N . ILE A 1 85 ? 12.457 11.696 -12.142 1.00 92.69 85 ILE A N 1
ATOM 678 C CA . ILE A 1 85 ? 13.285 10.822 -12.965 1.00 92.69 85 ILE A CA 1
ATOM 679 C C . ILE A 1 85 ? 14.014 11.705 -13.969 1.00 92.69 85 ILE A C 1
ATOM 681 O O . ILE A 1 85 ? 13.363 12.357 -14.792 1.00 92.69 85 ILE A O 1
ATOM 685 N N . LYS A 1 86 ? 15.342 11.767 -13.871 1.00 87.38 86 LYS A N 1
ATOM 686 C CA . LYS A 1 86 ? 16.172 12.687 -14.671 1.00 87.38 86 LYS A CA 1
ATOM 687 C C . LYS A 1 86 ? 17.137 11.965 -15.598 1.00 87.38 86 LYS A C 1
ATOM 689 O O . LYS A 1 86 ? 17.464 12.509 -16.650 1.00 87.38 86 LYS A O 1
ATOM 694 N N . GLY A 1 87 ? 17.608 10.788 -15.208 1.00 78.94 87 GLY A N 1
ATOM 695 C CA . GLY A 1 87 ? 18.564 10.010 -15.976 1.00 78.94 87 GLY A CA 1
ATOM 696 C C . GLY A 1 87 ? 17.921 9.158 -17.061 1.00 78.94 87 GLY A C 1
ATOM 697 O O . GLY A 1 87 ? 16.701 9.022 -17.178 1.00 78.94 87 GLY A O 1
ATOM 698 N N . GLU A 1 88 ? 18.795 8.571 -17.873 1.00 79.06 88 GLU A N 1
ATOM 699 C CA . GLU A 1 88 ? 18.416 7.664 -18.957 1.00 79.06 88 GLU A CA 1
ATOM 700 C C . GLU A 1 88 ? 17.880 6.326 -18.415 1.00 79.06 88 GLU A C 1
ATOM 702 O O . GLU A 1 88 ? 16.965 5.737 -18.997 1.00 79.06 88 GLU A O 1
ATOM 707 N N . ASP A 1 89 ? 18.383 5.879 -17.256 1.00 87.31 89 ASP A N 1
ATOM 708 C CA . A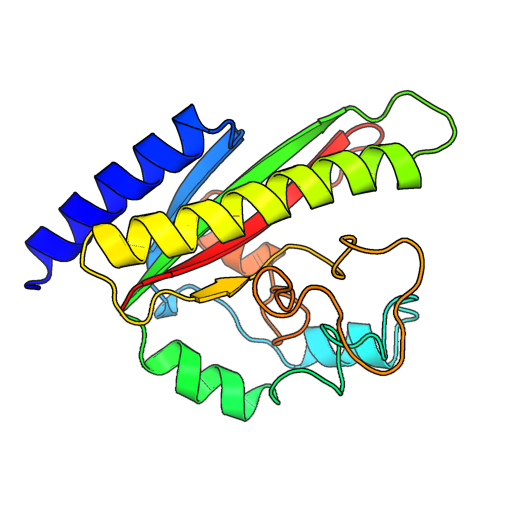SP A 1 89 ? 17.922 4.672 -16.560 1.00 87.31 89 ASP A CA 1
ATOM 709 C C . ASP A 1 89 ? 16.740 4.974 -15.626 1.00 87.31 89 ASP A C 1
ATOM 711 O O . ASP A 1 89 ? 16.828 4.975 -14.393 1.00 87.31 89 ASP A O 1
ATOM 715 N N . TRP A 1 90 ? 15.590 5.224 -16.252 1.00 88.69 90 TRP A N 1
ATOM 716 C CA . TRP A 1 90 ? 14.346 5.524 -15.546 1.00 88.69 90 TRP A CA 1
ATOM 717 C C . TRP A 1 90 ? 13.902 4.403 -14.596 1.00 88.69 90 TRP A C 1
ATOM 719 O O . TRP A 1 90 ? 13.221 4.675 -13.605 1.00 88.69 90 TRP A O 1
ATOM 729 N N . GLN A 1 91 ? 14.251 3.146 -14.898 1.00 89.44 91 GLN A N 1
ATOM 730 C CA . GLN A 1 91 ? 13.812 1.984 -14.123 1.00 89.44 91 GLN A CA 1
ATOM 731 C C . GLN A 1 91 ? 14.513 1.962 -12.777 1.00 89.44 91 GLN A C 1
ATOM 733 O O . GLN A 1 91 ? 13.848 1.875 -11.748 1.00 89.44 91 GLN A O 1
ATOM 738 N N . LYS A 1 92 ? 15.838 2.120 -12.778 1.00 90.81 92 LYS A N 1
ATOM 739 C CA . LYS A 1 92 ? 16.625 2.151 -11.549 1.00 90.81 92 LYS A CA 1
ATOM 740 C C . LYS A 1 92 ? 16.227 3.315 -10.648 1.00 90.81 92 LYS A C 1
ATOM 742 O O . LYS A 1 92 ? 16.060 3.121 -9.446 1.00 90.81 92 LYS A O 1
ATOM 747 N N . GLU A 1 93 ? 16.027 4.506 -11.213 1.00 93.31 93 GLU A N 1
ATOM 748 C CA . GLU A 1 93 ? 15.554 5.662 -10.442 1.00 93.31 93 GLU A CA 1
ATOM 749 C C . GLU A 1 93 ? 14.159 5.428 -9.856 1.00 93.31 93 GLU A C 1
ATOM 751 O O . GLU A 1 93 ? 13.932 5.683 -8.672 1.00 93.31 93 GLU A O 1
ATOM 756 N N . SER A 1 94 ? 13.239 4.871 -10.645 1.00 94.06 94 SER A N 1
ATOM 757 C CA . SER A 1 94 ? 11.896 4.528 -10.178 1.00 94.06 94 SER A CA 1
ATOM 758 C C . SER A 1 94 ? 11.922 3.486 -9.053 1.00 94.06 94 SER A C 1
ATOM 760 O O . SER A 1 94 ? 11.241 3.660 -8.039 1.00 94.06 94 SER A O 1
ATOM 762 N N . ASP A 1 95 ? 12.752 2.449 -9.184 1.00 95.25 95 ASP A N 1
ATOM 763 C CA . ASP A 1 95 ? 12.889 1.369 -8.204 1.00 95.25 95 ASP A CA 1
ATOM 764 C C . ASP A 1 95 ? 13.447 1.870 -6.861 1.00 95.25 95 ASP A C 1
ATOM 766 O O . ASP A 1 95 ? 13.051 1.363 -5.809 1.00 95.25 95 ASP A O 1
ATOM 770 N N . MET A 1 96 ? 14.283 2.917 -6.850 1.00 96.12 96 MET A N 1
ATOM 771 C CA . MET A 1 96 ? 14.705 3.563 -5.597 1.00 96.12 96 MET A CA 1
ATOM 772 C C . MET A 1 96 ? 13.514 4.150 -4.826 1.00 96.12 96 MET A C 1
ATOM 774 O O . MET A 1 96 ? 13.411 3.983 -3.607 1.00 96.12 96 MET A O 1
ATOM 778 N N . TYR A 1 97 ? 12.580 4.806 -5.520 1.00 97.38 97 TYR A N 1
ATOM 779 C CA . TYR A 1 97 ? 11.366 5.333 -4.893 1.00 97.38 97 TYR A CA 1
ATOM 780 C C . TYR A 1 97 ? 10.395 4.217 -4.483 1.00 97.38 97 TYR A C 1
ATOM 782 O O . TYR A 1 97 ? 9.768 4.324 -3.425 1.00 97.38 97 TYR A O 1
ATOM 790 N N . ALA A 1 98 ? 10.320 3.127 -5.253 1.00 97.25 98 ALA A N 1
ATOM 791 C CA . ALA A 1 98 ? 9.562 1.933 -4.878 1.00 97.25 98 ALA A CA 1
ATOM 792 C C . ALA A 1 98 ? 10.105 1.301 -3.585 1.00 97.25 98 ALA A C 1
ATOM 794 O O . ALA A 1 98 ? 9.336 0.953 -2.689 1.00 97.25 98 ALA A O 1
ATOM 795 N N . LEU A 1 99 ? 11.431 1.207 -3.441 1.00 98.06 99 LEU A N 1
ATOM 796 C CA . LEU A 1 99 ? 12.088 0.723 -2.225 1.00 98.06 99 LEU A CA 1
ATOM 797 C C . LEU A 1 99 ? 11.843 1.643 -1.025 1.00 98.06 99 LEU A C 1
ATOM 799 O O . LEU A 1 99 ? 11.606 1.149 0.079 1.00 98.06 99 LEU A O 1
ATOM 803 N N . LYS A 1 100 ? 11.836 2.967 -1.231 1.00 98.38 100 LYS A N 1
ATOM 804 C CA . LYS A 1 100 ? 11.461 3.927 -0.181 1.00 98.38 100 LYS A CA 1
ATOM 805 C C . LYS A 1 100 ? 10.018 3.712 0.278 1.00 98.38 100 LYS A C 1
ATOM 807 O O . LYS A 1 100 ? 9.770 3.645 1.480 1.00 98.38 100 LYS A O 1
ATOM 812 N N . LEU A 1 101 ? 9.076 3.565 -0.657 1.00 98.69 101 LEU A N 1
ATOM 813 C CA . LEU A 1 101 ? 7.687 3.237 -0.326 1.00 98.69 101 LEU A CA 1
ATOM 814 C C . LEU A 1 101 ? 7.606 1.917 0.449 1.00 98.69 101 LEU A C 1
ATOM 816 O O . LEU A 1 101 ? 6.915 1.834 1.459 1.00 98.69 101 LEU A O 1
ATOM 820 N N . HIS A 1 102 ? 8.321 0.894 -0.010 1.00 98.38 102 HIS A N 1
ATOM 821 C CA . HIS A 1 102 ? 8.332 -0.412 0.629 1.00 98.38 102 HIS A CA 1
ATOM 822 C C . HIS A 1 102 ? 8.823 -0.332 2.084 1.00 98.38 102 HIS A C 1
ATOM 824 O O . HIS A 1 102 ? 8.265 -0.992 2.963 1.00 98.38 102 HIS A O 1
ATOM 830 N N . ASP A 1 103 ? 9.858 0.461 2.363 1.00 98.50 103 ASP A N 1
ATOM 831 C CA . ASP A 1 103 ? 10.341 0.660 3.731 1.00 98.50 103 ASP A CA 1
ATOM 832 C C . ASP A 1 103 ? 9.320 1.408 4.602 1.00 98.50 103 ASP A C 1
ATOM 834 O O . ASP A 1 103 ? 9.096 1.019 5.748 1.00 98.50 103 ASP A O 1
ATOM 838 N N . LEU A 1 104 ? 8.643 2.419 4.044 1.00 98.75 104 LEU A N 1
ATOM 839 C CA . LEU A 1 104 ? 7.565 3.144 4.725 1.00 98.75 104 LEU A CA 1
ATOM 840 C C . LEU A 1 104 ? 6.387 2.236 5.077 1.00 98.75 104 LEU A C 1
ATOM 842 O O . LEU A 1 104 ? 5.918 2.278 6.209 1.00 98.75 104 LEU A O 1
ATOM 846 N N . VAL A 1 105 ? 5.944 1.385 4.147 1.00 98.81 105 VAL A N 1
ATOM 847 C CA . VAL A 1 105 ? 4.881 0.398 4.400 1.00 98.81 105 VAL A CA 1
ATOM 848 C C . VAL A 1 105 ? 5.292 -0.541 5.534 1.00 98.81 105 VAL A C 1
ATOM 850 O O . VAL A 1 105 ? 4.549 -0.698 6.497 1.00 98.81 105 VAL A O 1
ATOM 853 N N . TYR A 1 106 ? 6.506 -1.096 5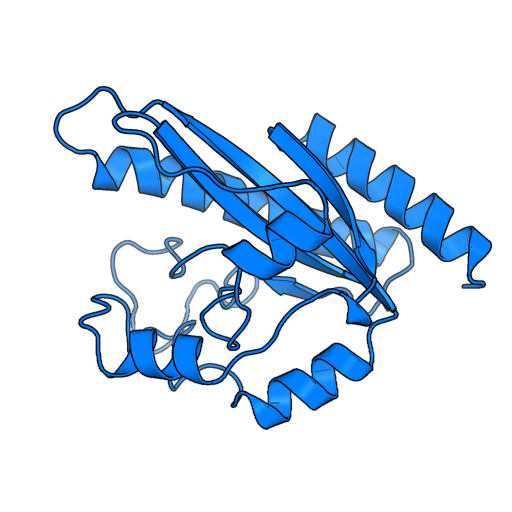.472 1.00 98.50 106 TYR A N 1
ATOM 854 C CA . TYR A 1 106 ? 7.009 -2.023 6.489 1.00 98.50 106 TYR A CA 1
ATOM 855 C C . TYR A 1 106 ? 7.102 -1.391 7.887 1.00 98.50 106 TYR A C 1
ATOM 857 O O . TYR A 1 106 ? 6.728 -2.010 8.885 1.00 98.50 106 TYR A O 1
ATOM 865 N N . ARG A 1 107 ? 7.615 -0.159 7.985 1.00 98.50 107 ARG A N 1
ATOM 866 C CA . ARG A 1 107 ? 7.684 0.565 9.264 1.00 98.50 107 ARG A CA 1
ATOM 867 C C . ARG A 1 107 ? 6.300 0.983 9.746 1.00 98.50 107 ARG A C 1
ATOM 869 O O . ARG A 1 107 ? 6.026 0.879 10.936 1.00 98.50 107 ARG A O 1
ATOM 876 N N . GLY A 1 108 ? 5.440 1.413 8.829 1.00 98.62 108 GLY A N 1
ATOM 877 C CA . GLY A 1 108 ? 4.067 1.800 9.114 1.00 98.62 108 GLY A CA 1
ATOM 878 C C . GLY A 1 108 ? 3.241 0.647 9.675 1.00 98.62 108 GLY A C 1
ATOM 879 O O . GLY A 1 108 ? 2.542 0.852 10.654 1.00 98.62 108 GLY A O 1
ATOM 880 N N . GLU A 1 109 ? 3.376 -0.574 9.149 1.00 97.88 109 GLU A N 1
ATOM 881 C CA . GLU A 1 109 ? 2.745 -1.768 9.737 1.00 97.88 109 GLU A CA 1
ATOM 882 C C . GLU A 1 109 ? 3.186 -2.000 11.188 1.00 97.88 109 GLU A C 1
ATOM 884 O O . GLU A 1 109 ? 2.357 -2.235 12.063 1.00 97.88 109 GLU A O 1
ATOM 889 N N . LYS A 1 110 ? 4.493 -1.904 11.470 1.00 98.12 110 LYS A N 1
ATOM 890 C CA . LYS A 1 110 ? 5.007 -2.055 12.842 1.00 98.12 110 LYS A CA 1
ATOM 891 C C . LYS A 1 110 ? 4.478 -0.971 13.773 1.00 98.12 110 LYS A C 1
ATOM 893 O O . LYS A 1 110 ? 4.149 -1.262 14.920 1.00 98.12 110 LYS A O 1
ATOM 898 N N . GLN A 1 111 ? 4.410 0.263 13.283 1.00 98.62 111 GLN A N 1
ATOM 899 C CA . GLN A 1 111 ? 3.876 1.374 14.054 1.00 98.62 111 GLN A CA 1
ATOM 900 C C . GLN A 1 111 ? 2.370 1.213 14.279 1.00 98.62 111 GLN A C 1
ATOM 902 O O . GLN A 1 111 ? 1.905 1.421 15.391 1.00 98.62 111 GLN A O 1
ATOM 907 N N . ALA A 1 112 ? 1.614 0.771 13.274 1.00 98.44 112 ALA A N 1
ATOM 908 C CA . ALA A 1 112 ? 0.196 0.450 13.406 1.00 98.44 112 ALA A CA 1
ATOM 909 C C . ALA A 1 112 ? -0.035 -0.606 14.496 1.00 98.44 112 ALA A C 1
ATOM 911 O O . ALA A 1 112 ? -0.875 -0.410 15.373 1.00 98.44 112 ALA A O 1
ATOM 912 N N . PHE A 1 113 ? 0.773 -1.670 14.504 1.00 97.69 113 PHE A N 1
ATOM 913 C CA . PHE A 1 113 ? 0.742 -2.680 15.559 1.00 97.69 113 PHE A CA 1
ATOM 914 C C . PHE A 1 113 ? 0.982 -2.064 16.946 1.00 97.69 113 PHE A C 1
ATOM 916 O O . PHE A 1 113 ? 0.217 -2.313 17.876 1.00 97.69 113 PHE A O 1
ATOM 923 N N . ALA A 1 114 ? 2.001 -1.208 17.084 1.00 98.06 114 ALA A N 1
ATOM 924 C CA . ALA A 1 114 ? 2.300 -0.515 18.340 1.00 98.06 114 ALA A CA 1
ATOM 925 C C . ALA A 1 114 ? 1.186 0.453 18.784 1.00 98.06 114 ALA A C 1
ATOM 927 O O . ALA A 1 114 ? 1.009 0.677 19.980 1.00 98.06 114 ALA A O 1
ATOM 928 N N . LEU A 1 115 ? 0.419 0.995 17.836 1.00 97.81 115 LEU A N 1
ATOM 929 C CA . LEU A 1 115 ? -0.733 1.870 18.074 1.00 97.81 115 LEU A CA 1
ATOM 930 C C . LEU A 1 115 ? -2.042 1.097 18.323 1.00 97.81 115 LEU A C 1
ATOM 932 O O . LEU A 1 115 ? -3.091 1.717 18.486 1.00 97.81 115 LEU A O 1
ATOM 936 N N . GLY A 1 116 ? -1.988 -0.237 18.390 1.00 96.69 116 GLY A N 1
ATOM 937 C CA . GLY A 1 116 ? -3.121 -1.077 18.776 1.00 96.69 116 GLY A CA 1
ATOM 938 C C . GLY A 1 116 ? -3.884 -1.728 17.624 1.00 96.69 116 GLY A C 1
ATOM 939 O O . GLY A 1 116 ? -4.967 -2.247 17.879 1.00 96.69 116 GLY A O 1
ATOM 940 N N . PHE A 1 117 ? -3.341 -1.733 16.401 1.00 97.69 117 PHE A N 1
ATOM 941 C CA . PHE A 1 117 ? -3.882 -2.459 15.241 1.00 97.69 117 PHE A CA 1
ATOM 942 C C . PHE A 1 117 ? -3.133 -3.790 15.035 1.00 97.69 117 PHE A C 1
ATOM 944 O O . PHE A 1 117 ? -2.194 -3.857 14.232 1.00 97.69 117 PHE A O 1
ATOM 951 N N . PRO A 1 118 ? -3.459 -4.855 15.792 1.00 96.25 118 PRO A N 1
ATOM 952 C CA . PRO A 1 118 ? -2.687 -6.096 15.800 1.00 96.25 118 PRO A CA 1
ATOM 953 C C . PRO A 1 118 ? -2.680 -6.829 14.456 1.00 96.25 118 PRO A C 1
ATOM 955 O O . PRO A 1 118 ? -1.762 -7.609 14.203 1.00 96.25 118 PRO A O 1
ATOM 958 N N . PHE A 1 119 ? -3.679 -6.590 13.601 1.00 97.06 119 PHE A N 1
ATOM 959 C CA . PHE A 1 119 ? -3.797 -7.227 12.290 1.00 97.06 119 PHE A CA 1
ATOM 960 C C . PHE A 1 119 ? -3.419 -6.298 11.139 1.00 97.06 119 PHE A C 1
ATOM 962 O O . PHE A 1 119 ? -3.703 -6.627 9.983 1.00 97.06 119 PHE A O 1
ATOM 969 N N . ALA A 1 120 ? -2.771 -5.163 11.425 1.00 97.94 120 ALA A N 1
ATOM 970 C CA . ALA A 1 120 ? -2.350 -4.227 10.397 1.00 97.94 120 ALA A CA 1
ATOM 971 C C . ALA A 1 120 ? -1.535 -4.923 9.295 1.00 97.94 120 ALA A C 1
ATOM 973 O O . ALA A 1 120 ? -0.605 -5.683 9.575 1.00 97.94 120 ALA A O 1
ATOM 974 N N . ALA A 1 121 ? -1.894 -4.657 8.038 1.00 98.00 121 ALA A N 1
ATOM 975 C CA . ALA A 1 121 ? -1.316 -5.338 6.883 1.00 98.00 121 ALA A CA 1
ATOM 976 C C . ALA A 1 121 ? -0.979 -4.357 5.759 1.00 98.00 121 ALA A C 1
ATOM 978 O O . ALA A 1 121 ? -1.807 -3.557 5.329 1.00 98.00 121 ALA A O 1
ATOM 979 N N . GLY A 1 122 ? 0.250 -4.435 5.271 1.00 98.25 122 GLY A N 1
ATOM 980 C CA . GLY A 1 122 ? 0.835 -3.534 4.295 1.00 98.25 122 GLY A CA 1
ATOM 981 C C . GLY A 1 122 ? 0.842 -4.112 2.886 1.00 98.25 122 GLY A C 1
ATOM 982 O O . GLY A 1 122 ? 1.191 -5.271 2.665 1.00 98.25 122 GLY A O 1
ATOM 983 N N . LEU A 1 123 ? 0.521 -3.261 1.918 1.00 98.69 123 LEU A N 1
ATOM 984 C CA . LEU A 1 123 ? 0.602 -3.516 0.487 1.00 98.69 123 LEU A CA 1
ATOM 985 C C . LEU A 1 123 ? 1.460 -2.428 -0.161 1.00 98.69 123 LEU A C 1
ATOM 987 O O . LEU A 1 123 ? 1.273 -1.234 0.085 1.00 98.69 123 LEU A O 1
ATOM 991 N N . ILE A 1 124 ? 2.408 -2.840 -0.994 1.00 98.50 124 ILE A N 1
ATOM 992 C CA . ILE A 1 124 ? 3.297 -1.929 -1.735 1.00 98.50 124 ILE A CA 1
ATOM 993 C C . ILE A 1 124 ? 2.721 -1.593 -3.117 1.00 98.50 124 ILE A C 1
ATOM 995 O O . ILE A 1 124 ? 1.738 -2.191 -3.537 1.00 98.50 124 ILE A O 1
ATOM 999 N N . GLY A 1 125 ? 3.336 -0.665 -3.847 1.00 95.88 125 GLY A N 1
ATOM 1000 C CA . GLY A 1 125 ? 3.017 -0.417 -5.256 1.00 95.88 125 GLY A CA 1
ATOM 1001 C C . GLY A 1 125 ? 3.969 -1.182 -6.169 1.00 95.88 125 GLY A C 1
ATOM 1002 O O . GLY A 1 125 ? 5.183 -1.095 -5.981 1.00 95.88 125 GLY A O 1
ATOM 1003 N N . GLY A 1 126 ? 3.434 -1.915 -7.150 1.00 94.62 126 GLY A N 1
ATOM 1004 C CA . GLY A 1 126 ? 4.225 -2.755 -8.055 1.00 94.62 126 GLY A CA 1
ATOM 1005 C C . GLY A 1 126 ? 4.995 -3.895 -7.369 1.00 94.62 126 GLY A C 1
ATOM 1006 O O . GLY A 1 126 ? 4.885 -4.137 -6.169 1.00 94.62 126 GLY A O 1
ATOM 1007 N N . SER A 1 127 ? 5.773 -4.653 -8.147 1.00 94.88 127 SER A N 1
ATOM 1008 C CA . SER A 1 127 ? 6.454 -5.855 -7.645 1.00 94.88 127 SER A CA 1
ATOM 1009 C C . SER A 1 127 ? 7.483 -5.543 -6.553 1.00 94.88 127 SER A C 1
ATOM 1011 O O . SER A 1 127 ? 8.216 -4.562 -6.674 1.00 94.88 127 SER A O 1
ATOM 1013 N N . CYS A 1 128 ? 7.658 -6.445 -5.585 1.00 96.88 128 CYS A N 1
ATOM 1014 C CA . CYS A 1 128 ? 8.730 -6.352 -4.590 1.00 96.88 128 CYS A CA 1
ATOM 1015 C C . CYS A 1 128 ? 10.127 -6.237 -5.242 1.00 96.88 128 CYS A C 1
ATOM 1017 O O . CYS A 1 128 ? 10.480 -7.037 -6.112 1.00 96.88 128 CYS A O 1
ATOM 1019 N N . LYS A 1 129 ? 10.922 -5.255 -4.789 1.00 95.56 129 LYS A N 1
ATOM 1020 C CA . LYS A 1 129 ? 12.272 -4.934 -5.299 1.00 95.56 129 LYS A CA 1
ATOM 1021 C C . LYS A 1 129 ? 13.403 -5.181 -4.287 1.00 95.56 129 LYS A C 1
ATOM 1023 O O . LYS A 1 129 ? 14.525 -4.746 -4.501 1.00 95.56 129 LYS A O 1
ATOM 1028 N N . LEU A 1 130 ? 13.137 -5.869 -3.169 1.00 96.50 130 LEU A N 1
ATOM 1029 C CA . LEU A 1 130 ? 14.131 -6.085 -2.094 1.00 96.50 130 LEU A CA 1
ATOM 1030 C C . LEU A 1 130 ? 15.358 -6.915 -2.511 1.00 96.50 130 LEU A C 1
ATOM 1032 O O . LEU A 1 130 ? 16.347 -6.955 -1.785 1.00 96.50 130 LEU A O 1
ATOM 1036 N N . CYS A 1 131 ? 15.275 -7.615 -3.637 1.00 92.81 131 CYS A N 1
ATOM 1037 C CA . CYS A 1 131 ? 16.346 -8.427 -4.193 1.00 92.81 131 CYS A CA 1
ATOM 1038 C C . CYS A 1 131 ? 16.529 -8.061 -5.665 1.00 92.81 131 CYS A C 1
ATOM 1040 O O . CYS A 1 131 ? 15.552 -7.727 -6.339 1.00 92.81 131 CYS A O 1
ATOM 1042 N N . SER A 1 132 ? 17.769 -8.137 -6.148 1.00 87.88 132 SER A N 1
ATOM 1043 C CA . SER A 1 132 ? 18.078 -8.000 -7.573 1.00 87.88 132 SER A CA 1
ATOM 1044 C C . SER A 1 132 ? 17.430 -9.124 -8.380 1.00 87.88 132 SER A C 1
ATOM 1046 O O . SER A 1 132 ? 16.812 -8.873 -9.409 1.00 87.88 132 SER A O 1
ATOM 1048 N N . GLU A 1 133 ? 17.500 -10.350 -7.858 1.00 88.88 133 GLU A N 1
ATOM 1049 C CA . GLU A 1 133 ? 16.873 -11.540 -8.424 1.00 88.88 133 GLU A CA 1
ATOM 1050 C C . GLU A 1 133 ? 16.113 -12.309 -7.342 1.00 88.88 133 GLU A C 1
ATOM 1052 O O . GLU A 1 133 ? 16.583 -12.479 -6.213 1.00 88.88 133 GLU A O 1
ATOM 1057 N N . CYS A 1 134 ? 14.904 -12.759 -7.680 1.00 90.44 134 CYS A N 1
ATOM 1058 C CA . CYS A 1 134 ? 14.048 -13.491 -6.758 1.00 90.44 134 CYS A CA 1
ATOM 1059 C C . CYS A 1 134 ? 14.361 -14.988 -6.856 1.00 90.44 134 CYS A C 1
ATOM 1061 O O . CYS A 1 134 ? 14.168 -15.581 -7.913 1.00 90.44 134 CYS A O 1
ATOM 1063 N N . GLY A 1 135 ? 14.836 -15.593 -5.766 1.00 91.19 135 GLY A N 1
ATOM 1064 C CA . GLY A 1 135 ? 15.022 -17.045 -5.692 1.00 91.19 135 GLY A CA 1
ATOM 1065 C C . GLY A 1 135 ? 13.705 -17.804 -5.490 1.00 91.19 135 GLY A C 1
ATOM 1066 O O . GLY A 1 135 ? 12.644 -17.206 -5.328 1.00 91.19 135 GLY A O 1
ATOM 1067 N N . GLU A 1 136 ? 13.781 -19.134 -5.406 1.00 91.44 136 GLU A N 1
A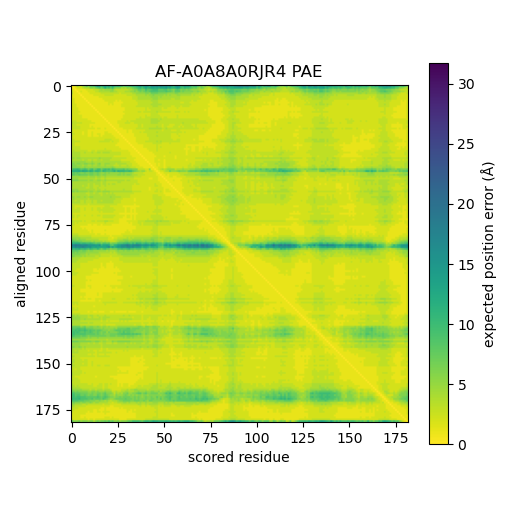TOM 1068 C CA . GLU A 1 136 ? 12.612 -20.000 -5.156 1.00 91.44 136 GLU A CA 1
ATOM 1069 C C . GLU A 1 136 ? 11.974 -19.772 -3.776 1.00 91.44 136 GLU A C 1
ATOM 1071 O O . GLU A 1 136 ? 10.769 -19.933 -3.584 1.00 91.44 136 GLU A O 1
ATOM 1076 N N . LYS A 1 137 ? 12.788 -19.390 -2.785 1.00 93.88 137 LYS A N 1
ATOM 1077 C CA . LYS A 1 137 ? 12.345 -19.049 -1.431 1.00 93.88 137 LYS A CA 1
ATOM 1078 C C . LYS A 1 137 ? 12.733 -17.613 -1.121 1.00 93.88 137 LYS A C 1
ATOM 1080 O O . LYS A 1 137 ? 13.877 -17.208 -1.308 1.00 93.88 137 LYS A O 1
ATOM 1085 N N . CYS A 1 138 ? 11.788 -16.849 -0.578 1.00 95.56 138 CYS A N 1
ATOM 1086 C CA . CYS A 1 138 ? 12.054 -15.474 -0.175 1.00 95.56 138 CYS A CA 1
ATOM 1087 C C . CYS A 1 138 ? 13.024 -15.448 1.019 1.00 95.56 138 CYS A C 1
ATOM 1089 O O . CYS A 1 138 ? 12.700 -15.968 2.086 1.00 95.56 138 CYS A O 1
ATOM 1091 N N . SER A 1 139 ? 14.177 -14.798 0.859 1.00 94.38 139 SER A N 1
ATOM 1092 C CA . SER A 1 139 ? 15.130 -14.509 1.944 1.00 94.38 139 SER A CA 1
ATOM 1093 C C . SER A 1 139 ? 14.709 -13.315 2.811 1.00 94.38 139 SER A C 1
ATOM 1095 O O . SER A 1 139 ? 15.220 -13.128 3.909 1.00 94.38 139 SER A O 1
ATOM 1097 N N . ASN A 1 140 ? 13.732 -12.528 2.348 1.00 95.75 140 ASN A N 1
ATOM 1098 C CA . ASN A 1 140 ? 13.264 -11.292 2.976 1.00 95.75 140 ASN A CA 1
ATOM 1099 C C . ASN A 1 140 ? 11.833 -11.410 3.535 1.00 95.75 140 ASN A C 1
ATOM 1101 O O . ASN A 1 140 ? 11.101 -10.422 3.546 1.00 95.75 140 ASN A O 1
ATOM 1105 N N . ARG A 1 141 ? 11.405 -12.602 3.987 1.00 92.88 141 ARG A N 1
ATOM 1106 C CA . ARG A 1 141 ? 9.999 -12.880 4.372 1.00 92.88 141 ARG A CA 1
ATOM 1107 C C . ARG A 1 141 ? 9.390 -11.855 5.327 1.00 92.88 141 ARG A C 1
ATOM 1109 O O . ARG A 1 141 ? 8.234 -11.494 5.161 1.00 92.88 141 ARG A O 1
ATOM 1116 N N . SER A 1 142 ? 10.154 -11.380 6.310 1.00 92.81 142 SER A N 1
ATOM 1117 C CA . SER A 1 142 ? 9.654 -10.418 7.300 1.00 92.81 142 SER A CA 1
ATOM 1118 C C . SER A 1 142 ? 9.287 -9.067 6.683 1.00 92.81 142 SER A C 1
ATOM 1120 O O . SER A 1 142 ? 8.360 -8.412 7.159 1.00 92.81 142 SER A O 1
ATOM 1122 N N . ARG A 1 143 ? 9.982 -8.662 5.615 1.00 96.31 143 ARG A N 1
ATOM 1123 C CA . ARG A 1 143 ? 9.795 -7.369 4.949 1.00 96.31 143 ARG A CA 1
ATOM 1124 C C . ARG A 1 143 ? 8.924 -7.478 3.709 1.00 96.31 143 ARG A C 1
ATOM 1126 O O . ARG A 1 143 ? 8.114 -6.595 3.493 1.00 96.31 143 ARG A O 1
ATOM 1133 N N . ALA A 1 144 ? 9.090 -8.521 2.903 1.00 97.38 144 ALA A N 1
ATOM 1134 C CA . ALA A 1 144 ? 8.438 -8.642 1.606 1.00 97.38 144 ALA A CA 1
ATOM 1135 C C . ALA A 1 144 ? 6.907 -8.545 1.724 1.00 97.38 144 ALA A C 1
ATOM 1137 O O . ALA A 1 144 ? 6.304 -9.176 2.597 1.00 97.38 144 ALA A O 1
ATOM 1138 N N . ARG A 1 145 ? 6.290 -7.762 0.834 1.00 97.81 145 ARG A N 1
ATOM 1139 C CA . ARG A 1 145 ? 4.838 -7.582 0.752 1.00 97.81 145 ARG A CA 1
ATOM 1140 C C . ARG A 1 145 ? 4.339 -7.766 -0.677 1.00 97.81 145 ARG A C 1
ATOM 1142 O O . ARG A 1 145 ? 5.075 -7.427 -1.610 1.00 97.81 145 ARG A O 1
ATOM 1149 N N . PRO A 1 146 ? 3.110 -8.279 -0.855 1.00 97.50 146 PRO A N 1
ATOM 1150 C CA . PRO A 1 146 ? 2.425 -8.184 -2.129 1.00 97.50 146 PRO A CA 1
ATOM 1151 C C . PRO A 1 146 ? 2.086 -6.728 -2.438 1.00 97.50 146 PRO A C 1
ATOM 1153 O O . PRO A 1 146 ? 2.017 -5.873 -1.549 1.00 97.50 146 PRO A O 1
ATOM 1156 N N . SER A 1 147 ? 1.881 -6.453 -3.718 1.00 97.38 147 SER A N 1
ATOM 1157 C CA . SER A 1 147 ? 1.439 -5.139 -4.156 1.00 97.38 147 SER A CA 1
ATOM 1158 C C . SER A 1 147 ? -0.082 -4.984 -4.081 1.00 97.38 147 SER A C 1
ATOM 1160 O O . SER A 1 147 ? -0.798 -5.986 -4.003 1.00 97.38 147 SER A O 1
ATOM 1162 N N . LEU A 1 148 ? -0.588 -3.748 -4.145 1.00 97.94 148 LEU A N 1
ATOM 1163 C CA . LEU A 1 148 ? -2.026 -3.484 -4.293 1.00 97.94 148 LEU A CA 1
ATOM 1164 C C . LEU A 1 148 ? -2.598 -4.232 -5.510 1.00 97.94 148 LEU A C 1
ATOM 1166 O O . LEU A 1 148 ? -3.611 -4.926 -5.421 1.00 97.94 148 LEU A O 1
ATOM 1170 N N . GLU A 1 149 ? -1.906 -4.150 -6.643 1.00 97.19 149 GLU A N 1
ATOM 1171 C CA . GLU A 1 149 ? -2.308 -4.780 -7.900 1.00 97.19 149 GLU A CA 1
ATOM 1172 C C . GLU A 1 149 ? -2.246 -6.309 -7.807 1.00 97.19 149 GLU A C 1
ATOM 1174 O O . GLU A 1 149 ? -3.116 -7.019 -8.317 1.00 97.19 149 GLU A O 1
ATOM 1179 N N . ALA A 1 150 ? -1.250 -6.828 -7.083 1.00 97.00 150 ALA A N 1
ATOM 1180 C CA . ALA A 1 150 ? -1.063 -8.254 -6.875 1.00 97.00 150 ALA A CA 1
ATOM 1181 C C . ALA A 1 150 ? -2.214 -8.906 -6.104 1.00 97.00 150 ALA A C 1
ATOM 1183 O O . ALA A 1 150 ? -2.343 -10.125 -6.166 1.00 97.00 150 ALA A O 1
ATOM 1184 N N . VAL A 1 151 ? -3.052 -8.132 -5.410 1.00 97.56 151 VAL A N 1
ATOM 1185 C CA . VAL A 1 151 ? -4.275 -8.606 -4.741 1.00 97.56 151 VAL A CA 1
ATOM 1186 C C . VAL A 1 151 ? -5.561 -8.094 -5.407 1.00 97.56 151 VAL A C 1
ATOM 1188 O O . VAL A 1 151 ? -6.659 -8.364 -4.930 1.00 97.56 151 VAL A O 1
ATOM 1191 N N . GLY A 1 152 ? -5.440 -7.437 -6.565 1.00 97.62 152 GLY A N 1
ATOM 1192 C CA . GLY A 1 152 ? -6.566 -7.008 -7.397 1.00 97.62 152 GLY A CA 1
ATOM 1193 C C . GLY A 1 152 ? -7.113 -5.617 -7.084 1.00 97.62 152 GLY A C 1
ATOM 1194 O O . GLY A 1 152 ? -8.204 -5.297 -7.545 1.00 97.62 152 GLY A O 1
ATOM 1195 N N . ILE A 1 153 ? -6.405 -4.786 -6.314 1.00 98.50 153 ILE A N 1
ATOM 1196 C CA . ILE A 1 153 ? -6.846 -3.411 -6.051 1.00 98.50 153 ILE A CA 1
ATOM 1197 C C . ILE A 1 153 ? -6.603 -2.537 -7.289 1.00 98.50 153 ILE A C 1
ATOM 1199 O O . ILE A 1 153 ? -5.478 -2.431 -7.781 1.00 98.50 153 ILE A O 1
ATOM 1203 N N . ASP A 1 154 ? -7.649 -1.849 -7.747 1.00 98.06 154 ASP A N 1
ATOM 1204 C CA . ASP A 1 154 ? -7.548 -0.746 -8.703 1.00 98.06 154 ASP A CA 1
ATOM 1205 C C . ASP A 1 154 ? -7.007 0.486 -7.970 1.00 98.06 154 ASP A C 1
ATOM 1207 O O . ASP A 1 154 ? -7.741 1.225 -7.301 1.00 98.06 154 ASP A O 1
ATOM 1211 N N . VAL A 1 155 ? -5.693 0.690 -8.081 1.00 97.75 155 VAL A N 1
ATOM 1212 C CA . VAL A 1 155 ? -4.973 1.781 -7.415 1.00 97.75 155 VAL A CA 1
ATOM 1213 C C . VAL A 1 155 ? -5.483 3.145 -7.874 1.00 97.75 155 VAL A C 1
ATOM 1215 O O . VAL A 1 155 ? -5.634 4.043 -7.051 1.00 97.75 155 VAL A O 1
ATOM 1218 N N . ILE A 1 156 ? -5.795 3.319 -9.161 1.00 97.12 156 ILE A N 1
ATOM 1219 C CA . ILE A 1 156 ? -6.186 4.622 -9.714 1.00 97.12 156 ILE A CA 1
ATOM 1220 C C . ILE A 1 156 ? -7.534 5.044 -9.138 1.00 97.12 156 ILE A C 1
ATOM 1222 O O . ILE A 1 156 ? -7.674 6.163 -8.632 1.00 97.12 156 ILE A O 1
ATOM 1226 N N . ARG A 1 157 ? -8.532 4.156 -9.193 1.00 98.00 157 ARG A N 1
ATOM 1227 C CA . ARG A 1 157 ? -9.873 4.464 -8.688 1.00 98.00 157 ARG A CA 1
ATOM 1228 C C . ARG A 1 157 ? -9.891 4.565 -7.165 1.00 98.00 157 ARG A C 1
ATOM 1230 O O . ARG A 1 157 ? -10.523 5.478 -6.641 1.00 98.00 157 ARG A O 1
ATOM 1237 N N . THR A 1 158 ? -9.149 3.704 -6.469 1.00 98.50 158 THR A N 1
ATOM 1238 C CA . THR A 1 158 ? -9.000 3.766 -5.005 1.00 98.50 158 THR A CA 1
ATOM 1239 C C . THR A 1 158 ? -8.369 5.090 -4.564 1.00 98.50 158 THR A C 1
ATOM 1241 O O . THR A 1 158 ? -8.905 5.779 -3.699 1.00 98.50 158 THR A O 1
ATOM 1244 N N . CYS A 1 159 ? -7.283 5.517 -5.214 1.00 98.19 159 CYS A N 1
ATOM 1245 C CA . CYS A 1 159 ? -6.657 6.812 -4.955 1.00 98.19 159 CYS A CA 1
ATOM 1246 C C . CYS A 1 159 ? -7.594 7.985 -5.245 1.00 98.19 159 CYS A C 1
ATOM 1248 O O . CYS A 1 159 ? -7.609 8.950 -4.485 1.00 98.19 159 CYS A O 1
ATOM 1250 N N . ARG A 1 160 ? -8.398 7.911 -6.313 1.00 98.00 160 ARG A N 1
ATOM 1251 C CA . ARG A 1 160 ? -9.405 8.936 -6.618 1.00 98.00 160 ARG A CA 1
ATOM 1252 C C . ARG A 1 160 ? -10.447 9.050 -5.505 1.00 98.00 160 ARG A C 1
ATOM 1254 O O . ARG A 1 160 ? -10.746 10.165 -5.098 1.00 98.00 160 ARG A O 1
ATOM 1261 N N . ASN A 1 161 ? -10.940 7.926 -4.983 1.00 98.12 161 ASN A N 1
ATOM 1262 C CA . ASN A 1 161 ? -11.893 7.911 -3.868 1.00 98.12 161 ASN A CA 1
ATOM 1263 C C . ASN A 1 161 ? -11.309 8.514 -2.576 1.00 98.12 161 ASN A C 1
ATOM 1265 O O . ASN A 1 161 ? -12.058 8.992 -1.731 1.00 98.12 161 ASN A O 1
ATOM 1269 N N . ALA A 1 162 ? -9.981 8.514 -2.429 1.00 97.00 162 ALA A N 1
ATOM 1270 C CA . ALA A 1 162 ? -9.278 9.165 -1.327 1.00 97.00 162 ALA A CA 1
ATOM 1271 C C . ALA A 1 162 ? -8.808 10.600 -1.633 1.00 97.00 162 ALA A C 1
ATOM 1273 O O . ALA A 1 162 ? -8.086 11.178 -0.826 1.00 97.00 162 ALA A O 1
ATOM 1274 N N . ASP A 1 163 ? -9.143 11.212 -2.770 1.00 96.88 163 ASP A N 1
ATOM 1275 C CA . ASP A 1 163 ? -8.566 12.501 -3.210 1.00 96.88 163 ASP A CA 1
ATOM 1276 C C . ASP A 1 163 ? -7.019 12.489 -3.289 1.00 96.88 163 ASP A C 1
ATOM 1278 O O . ASP A 1 163 ? -6.324 13.489 -3.070 1.00 96.88 163 ASP A O 1
ATOM 1282 N N . MET A 1 164 ? -6.450 11.323 -3.591 1.00 96.06 164 MET A N 1
ATOM 1283 C CA . MET A 1 164 ? -5.015 11.066 -3.743 1.00 96.06 164 MET A CA 1
ATOM 1284 C C . MET A 1 164 ? -4.668 10.617 -5.166 1.00 96.06 164 MET A C 1
ATOM 1286 O O . MET A 1 164 ? -3.780 9.792 -5.362 1.00 96.06 164 MET A O 1
ATOM 1290 N N . SER A 1 165 ? -5.375 11.146 -6.168 1.00 94.62 165 SER A N 1
ATOM 1291 C CA . SER A 1 165 ? -5.208 10.784 -7.580 1.00 94.62 165 SER A CA 1
ATOM 1292 C C . SER A 1 165 ? -3.742 10.716 -8.017 1.00 94.62 165 SER A C 1
ATOM 1294 O O . SER A 1 165 ? -2.939 11.605 -7.723 1.00 94.62 165 SER A O 1
ATOM 1296 N N . VAL A 1 166 ? -3.420 9.650 -8.747 1.00 90.69 166 VAL A N 1
ATOM 1297 C CA . VAL A 1 166 ? -2.103 9.406 -9.338 1.00 90.69 166 VAL A CA 1
ATOM 1298 C C . VAL A 1 166 ? -2.150 9.841 -10.798 1.00 90.69 166 VAL A C 1
ATOM 1300 O O . VAL A 1 166 ? -2.969 9.333 -11.561 1.00 90.69 166 VAL A O 1
ATOM 1303 N N . ASN A 1 167 ? -1.266 10.763 -11.179 1.00 87.62 167 ASN A N 1
ATOM 1304 C CA . ASN A 1 167 ? -1.097 11.198 -12.563 1.00 87.62 167 ASN A CA 1
ATOM 1305 C C . ASN A 1 167 ? 0.236 10.679 -13.098 1.00 87.62 167 ASN A C 1
ATOM 1307 O O . ASN A 1 167 ? 1.270 10.809 -12.440 1.00 87.62 167 ASN A O 1
ATOM 1311 N N . PHE A 1 168 ? 0.206 10.115 -14.302 1.00 86.00 168 PHE A N 1
ATOM 1312 C CA . PHE A 1 168 ? 1.402 9.658 -14.997 1.00 86.00 168 PHE A CA 1
ATOM 1313 C C . PHE A 1 168 ? 1.960 10.811 -15.830 1.00 86.00 168 PHE A C 1
ATOM 1315 O O . PHE A 1 168 ? 1.404 11.177 -16.862 1.00 86.00 168 PHE A O 1
ATOM 1322 N N . GLU A 1 169 ? 3.052 11.401 -15.353 1.00 87.31 169 GLU A N 1
ATOM 1323 C CA . GLU A 1 169 ? 3.746 12.513 -16.000 1.00 87.31 169 GLU A CA 1
ATOM 1324 C C . GLU A 1 169 ? 5.159 12.065 -16.383 1.00 87.31 169 GLU A C 1
ATOM 1326 O O . GLU A 1 169 ? 5.841 11.388 -15.611 1.00 87.31 169 GLU A O 1
ATOM 1331 N N . LYS A 1 170 ? 5.632 12.448 -17.573 1.00 85.31 170 LYS A N 1
ATOM 1332 C CA . LYS A 1 170 ? 7.006 12.138 -17.991 1.00 85.31 170 LYS A CA 1
ATOM 1333 C C . LYS A 1 170 ? 8.001 12.779 -17.013 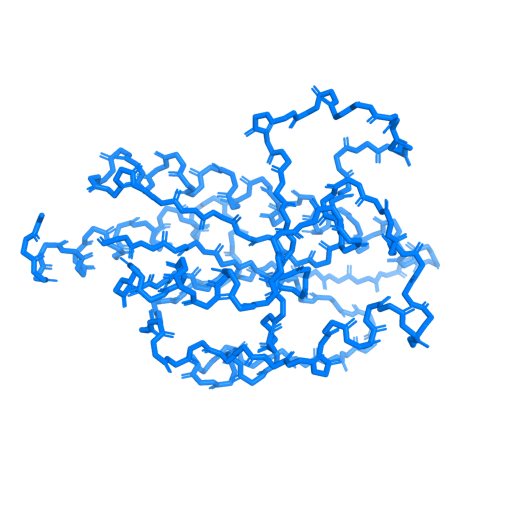1.00 85.31 170 LYS A C 1
ATOM 1335 O O . LYS A 1 170 ? 7.863 13.950 -16.674 1.00 85.31 170 LYS A O 1
ATOM 1340 N N . GLY A 1 171 ? 9.011 12.020 -16.584 1.00 90.44 171 GLY A N 1
ATOM 1341 C CA . GLY A 1 171 ? 10.046 12.505 -15.659 1.00 90.44 171 GLY A CA 1
ATOM 1342 C C . GLY A 1 171 ? 9.619 12.543 -14.188 1.00 90.44 171 GLY A C 1
ATOM 1343 O O . GLY A 1 171 ? 10.325 13.110 -13.355 1.00 90.44 171 GLY A O 1
ATOM 1344 N N . ARG A 1 172 ? 8.471 11.954 -13.837 1.00 93.00 172 ARG A N 1
ATOM 1345 C CA . ARG A 1 172 ? 7.978 11.902 -12.460 1.00 93.00 172 ARG A CA 1
ATOM 1346 C C . ARG A 1 172 ? 7.334 10.557 -12.165 1.00 93.00 172 ARG A C 1
ATOM 1348 O O . ARG A 1 172 ? 6.627 9.997 -12.995 1.00 93.00 172 ARG A O 1
ATOM 1355 N N . VAL A 1 173 ? 7.539 10.075 -10.946 1.00 94.62 173 VAL A N 1
ATOM 1356 C CA . VAL A 1 173 ? 6.911 8.849 -10.446 1.00 94.62 173 VAL A CA 1
ATOM 1357 C C . VAL A 1 173 ? 6.163 9.126 -9.155 1.00 94.62 173 VAL A C 1
ATOM 1359 O O . VAL A 1 173 ? 6.597 9.924 -8.321 1.00 94.62 173 VAL A O 1
ATOM 1362 N N . ILE A 1 174 ? 5.023 8.459 -8.998 1.00 96.81 174 ILE A N 1
ATOM 1363 C CA . ILE A 1 174 ? 4.258 8.423 -7.756 1.00 96.81 174 ILE A CA 1
ATOM 1364 C C . ILE A 1 174 ? 4.003 6.954 -7.447 1.00 96.81 174 I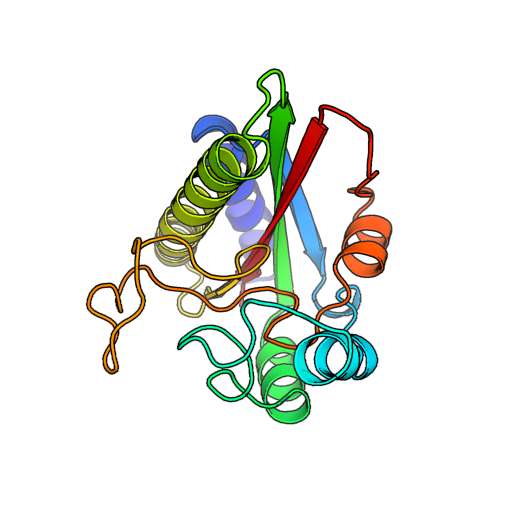LE A C 1
ATOM 1366 O O . ILE A 1 174 ? 3.218 6.290 -8.121 1.00 96.81 174 ILE A O 1
ATOM 1370 N N . TRP A 1 175 ? 4.673 6.457 -6.417 1.00 97.62 175 TRP A N 1
ATOM 1371 C CA . TRP A 1 175 ? 4.469 5.115 -5.896 1.00 97.62 175 TRP A CA 1
ATOM 1372 C C . TRP A 1 175 ? 3.445 5.174 -4.774 1.00 97.62 175 TRP A C 1
ATOM 1374 O O . TRP A 1 175 ? 3.588 5.980 -3.857 1.00 97.62 175 TRP A O 1
ATOM 1384 N N . THR A 1 176 ? 2.419 4.329 -4.846 1.00 98.56 176 THR A N 1
ATOM 1385 C CA . THR A 1 176 ? 1.340 4.270 -3.853 1.00 98.56 176 THR A CA 1
ATOM 1386 C C . THR A 1 176 ? 1.417 2.966 -3.074 1.00 98.56 176 THR A C 1
ATOM 1388 O O . THR A 1 176 ? 1.570 1.908 -3.673 1.00 98.56 176 THR A O 1
ATOM 1391 N N . GLY A 1 177 ? 1.301 3.051 -1.754 1.00 98.69 177 GLY A N 1
ATOM 1392 C CA . GLY A 1 177 ? 1.130 1.919 -0.850 1.00 98.69 177 GLY A CA 1
ATOM 1393 C C . GLY A 1 177 ? -0.205 2.004 -0.115 1.00 98.69 177 GLY A C 1
ATOM 1394 O O . GLY A 1 177 ? -0.908 3.018 -0.188 1.00 98.69 177 GLY A O 1
ATOM 1395 N N . LEU A 1 178 ? -0.522 0.959 0.639 1.00 98.81 178 LEU A N 1
ATOM 1396 C CA . LEU A 1 178 ? -1.672 0.906 1.534 1.00 98.81 178 LEU A CA 1
ATOM 1397 C C . LEU A 1 178 ? -1.304 0.148 2.810 1.00 98.81 178 LEU A C 1
ATOM 1399 O O . LEU A 1 178 ? -0.639 -0.880 2.740 1.00 98.81 178 LEU A O 1
ATOM 1403 N N . ILE A 1 179 ? -1.764 0.626 3.962 1.00 98.81 179 ILE A N 1
ATOM 1404 C CA . ILE A 1 179 ? -1.715 -0.111 5.230 1.00 98.81 179 ILE A CA 1
ATOM 1405 C C . ILE A 1 179 ? -3.150 -0.278 5.716 1.00 98.81 179 ILE A C 1
ATOM 1407 O O . ILE A 1 179 ? -3.811 0.714 6.002 1.00 98.81 179 ILE A O 1
ATOM 1411 N N . LEU A 1 180 ? -3.647 -1.508 5.768 1.00 98.69 180 LEU A N 1
ATOM 1412 C CA . LEU A 1 180 ? -4.968 -1.852 6.291 1.00 98.69 180 LEU A CA 1
ATOM 1413 C C . LEU A 1 180 ? -4.948 -1.835 7.821 1.00 98.69 180 LEU A C 1
ATOM 1415 O O . LEU A 1 180 ? -3.965 -2.272 8.416 1.00 98.69 180 LEU A O 1
ATOM 1419 N N . LEU A 1 181 ? -6.023 -1.338 8.434 1.00 98.06 181 LEU A N 1
ATOM 1420 C CA . LEU A 1 181 ? -6.181 -1.161 9.879 1.00 98.06 181 LEU A CA 1
ATOM 1421 C C . LEU A 1 181 ? -7.498 -1.799 10.339 1.00 98.06 181 LEU A C 1
ATOM 1423 O O . LEU A 1 181 ? -8.555 -1.536 9.746 1.00 98.06 181 LEU A O 1
ATOM 1427 N N . ASP A 1 182 ? -7.418 -2.675 11.342 1.00 86.88 182 ASP A N 1
ATOM 1428 C CA . ASP A 1 182 ? -8.563 -3.412 11.893 1.00 86.88 182 ASP A CA 1
ATOM 1429 C C . ASP A 1 182 ? -9.442 -2.557 12.820 1.00 86.88 182 ASP A C 1
ATOM 1431 O O . ASP A 1 182 ? -8.902 -1.819 13.678 1.00 86.88 182 ASP A O 1
#

pLDDT: mean 95.69, std 3.74, range [78.94, 98.81]

Foldseek 3Di:
DDPVLLVVLVVVLQVVLVVLPFPHKFKDFLVQWDFAVVLVVCLVPVDNPCDPFCLAPPNDDELVRVVVVSVVFGMKMKTKFKDFADDPCSVVRQVVSQVSQLVSQLVSQVSLCVSPQVPKAKAWFDADDPDPDGDPDDPPVSRHHHHCSRNRTPPQSSCVSRVNHDDDDPRMDMIMMMITGD

Mean predicted aligned error: 2.98 Å

Organism: NCBI:txid2751313

Secondary structure (DSSP, 8-state):
--HHHHHHHHHHHHHHHHHTT-SEEEEEEGGGS-B-HHHHHHHHHS--TTTTSTTSTTSS--HHHHHHHHTT-SEEEEEEEEEE--SS-HHHHHHHHHHHHHHHHHHHHHHHHHTT-TT-EEEBSSS--SSSS--SS-TTTTT---BTGGGTB-HHHHHHHTT------TTEEEEEEEEEE-

Radius of gyration: 15.63 Å; Cα contacts (8 Å, |Δi|>4): 331; chains: 1; bounding box: 34×33×41 Å

InterPro domains:
  IPR019271 Protein of unknown function DUF2284, metal-binding [PF10050] (26-181)

Nearest PDB structures (foldseek):
  5d6s-assembly5_E  TM=5.121E-01  e=4.831E-02  Streptococcus thermophilus

Solvent-accessible surface area (backbo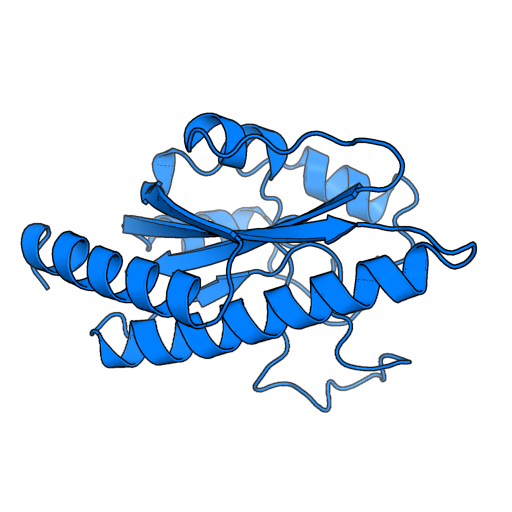ne atoms only — not comparable to full-atom values): 9967 Å² total; per-residue (Å²): 127,56,74,68,55,48,54,53,42,51,49,56,50,40,53,53,42,43,75,77,62,36,72,45,60,47,78,38,51,40,91,56,53,42,74,38,72,66,41,43,47,38,42,76,71,63,76,45,87,59,51,65,38,76,38,16,40,80,62,34,64,52,51,73,56,40,51,58,56,52,70,66,31,60,30,28,38,41,33,30,30,72,46,76,43,84,63,91,61,48,64,65,55,50,49,53,47,40,49,51,42,43,51,50,36,51,51,46,29,55,49,37,35,77,63,70,20,84,72,32,44,46,23,29,47,60,70,70,70,95,50,98,68,86,65,100,64,77,89,50,64,93,67,64,39,37,12,42,46,36,44,12,33,39,62,61,62,23,24,46,71,57,78,55,64,79,75,94,47,93,53,44,50,72,39,47,33,37,35,37,32,88

Sequence (182 aa):
MDFGQQIEQAGKLIEFLIEMGAWRAKLIKTRDIIVDERVRFQCAHSGCRDYGKLMCPPNTPAIDEFRKVLGRYTFGIILQVKGEIKGEDWQKESDMYALKLHDLVYRGEKQAFALGFPFAAGLIGGSCKLCSECGEKCSNRSRARPSLEAVGIDVIRTCRNADMSVNFEKGRVIWTGLILLD